Protein AF-A0AAD5QC50-F1 (afdb_monomer)

Solvent-accessible surface area (backbone atoms only — not comparable to full-atom values): 8010 Å² total; per-residue (Å²): 91,77,41,70,67,40,72,42,80,42,80,46,53,76,44,78,47,52,40,36,25,34,58,19,41,29,43,38,40,32,24,46,33,38,33,36,40,36,24,33,57,20,41,28,42,36,39,33,21,39,38,37,31,36,41,36,25,32,59,19,42,27,42,36,37,34,20,44,35,39,28,35,41,36,25,33,58,20,40,29,42,35,38,40,21,42,34,38,32,37,39,37,26,34,62,20,41,29,42,34,41,37,11,58,34,38,27,38,40,37,30,34,60,27,44,30,43,31,45,38,25,91,23,48,31,39,39,38,26,35,53,16,35,39,37,43,14,16,30,26,39,39,38,35,33,60,38,43,38,41,55,54,77,50,87,38,69,29,41,48,37,51,43,66,55,70,75,51,79,64,87,72,84,70,60,65,78,49,80,62,86,82,132

Mean predicted aligned error: 10.01 Å

Organism: Parelaphostrongylus tenuis (NCBI:txid148309)

Foldseek 3Di:
DEEECDEADEEADAEEEEYEYECYEYEYEHEAYEYEYEYECEEYEYEHYHEEYEYEYECEEYEYEYYAYEYEAEYEQEEYEYEYEEEEYEAEYENYEYEYEAYVEEYEYEYEQEEYEYEHDVYEYEYEYENYEYEYEAAYEYEYEADEYEDDDYDHEYEYEYHYDDYDYDDDDDYDYDYDDDD

Sequence (183 aa):
MTAIGAPMDAPGGGGRSTMTAIGAPMDAAGGVGRSTMTAIGAPMDAAGGGGRSTMTAIGAPMDAAGGVGRSTMTAIGAPMDAAGGGGRSTMTAIGAPMDAAGDVGRSTMTAVGIPMDAAGGTGRSTMTAIGAPAGGGGRSTMTAVGTPMDAGGGVGRSTMTAVGTPMDAGVVYCGKFFKRDHN

Secondary structure (DSSP, 8-state):
-EEESS-EEE---SEEEEEEEESS-EEEE--SEEEEEEEESS-EEEE--SEEEEEEEESS-EEEE--SEEEEEEEESS-EEEE--EEEEEEEEESS-EEEEPPEEEEEEEEESS-EEEE--SSEEEEEEESS-EEE-SEEEEEEESS--B----SS--EEEEESSPPB--S--S-EEEE----

Radius of gyration: 17.02 Å; Cα contacts (8 Å, |Δi|>4): 644; chains: 1; bounding box: 42×28×49 Å

pLDDT: mean 73.09, std 15.09, range [34.16, 91.12]

Structure (mmCIF, N/CA/C/O backbone):
data_AF-A0AAD5QC50-F1
#
_entry.id   AF-A0AAD5QC50-F1
#
loop_
_atom_site.group_PDB
_atom_site.id
_atom_site.type_symbol
_atom_site.label_atom_id
_atom_site.label_alt_id
_atom_site.label_comp_id
_atom_site.label_asym_id
_atom_site.label_entity_id
_atom_site.label_seq_id
_atom_site.pdbx_PDB_ins_code
_atom_site.Cartn_x
_atom_site.Cartn_y
_atom_site.Cartn_z
_atom_site.occupancy
_atom_site.B_iso_or_equiv
_atom_site.auth_seq_id
_atom_site.auth_comp_id
_atom_site.auth_asym_id
_atom_site.auth_atom_id
_atom_site.pdbx_PDB_model_num
ATOM 1 N N . MET A 1 1 ? -5.403 0.450 23.045 1.00 76.31 1 MET A N 1
ATOM 2 C CA . MET A 1 1 ? -6.583 -0.417 23.176 1.00 76.31 1 MET A CA 1
ATOM 3 C C . MET A 1 1 ? -6.276 -1.733 22.493 1.00 76.31 1 MET A C 1
ATOM 5 O O . MET A 1 1 ? -5.696 -1.708 21.417 1.00 76.31 1 MET A O 1
ATOM 9 N N . THR A 1 2 ? -6.628 -2.852 23.115 1.00 83.75 2 THR A N 1
ATOM 10 C CA . THR A 1 2 ? -6.461 -4.180 22.518 1.00 83.75 2 THR A CA 1
ATOM 11 C C . THR A 1 2 ? -7.791 -4.916 22.607 1.00 83.75 2 THR A C 1
ATOM 13 O O . THR A 1 2 ? -8.378 -4.932 23.685 1.00 83.75 2 THR A O 1
ATOM 16 N N . ALA A 1 3 ? -8.259 -5.497 21.505 1.00 79.06 3 ALA A N 1
ATOM 17 C CA . ALA A 1 3 ? -9.430 -6.366 21.457 1.00 79.06 3 ALA A CA 1
ATOM 18 C C . ALA A 1 3 ? -9.023 -7.746 20.939 1.00 79.06 3 ALA A C 1
ATOM 20 O O . ALA A 1 3 ? -8.144 -7.877 20.086 1.00 79.06 3 ALA A O 1
ATOM 21 N N . ILE A 1 4 ? -9.657 -8.782 21.479 1.00 82.88 4 ILE A N 1
ATOM 22 C CA . ILE A 1 4 ? -9.425 -10.174 21.099 1.00 82.88 4 ILE A CA 1
ATOM 23 C C . ILE A 1 4 ? -10.795 -10.794 20.847 1.00 82.88 4 ILE A C 1
ATOM 25 O O . ILE A 1 4 ? -11.646 -10.763 21.732 1.00 82.88 4 ILE A O 1
ATOM 29 N N . GLY A 1 5 ? -11.016 -11.323 19.645 1.00 72.94 5 GLY A N 1
ATOM 30 C CA . GLY A 1 5 ? -12.250 -12.016 19.264 1.00 72.94 5 GLY A CA 1
ATOM 31 C C . GLY A 1 5 ? -13.498 -11.135 19.132 1.00 72.94 5 GLY A C 1
ATOM 32 O O . GLY A 1 5 ? -14.575 -11.666 18.883 1.00 72.94 5 GLY A O 1
ATOM 33 N N . ALA A 1 6 ? -13.374 -9.813 19.274 1.00 75.62 6 ALA A N 1
ATOM 34 C CA . ALA A 1 6 ? -14.458 -8.857 19.067 1.00 75.62 6 ALA A CA 1
ATOM 35 C C . ALA A 1 6 ? -14.046 -7.809 18.025 1.00 75.62 6 ALA A C 1
ATOM 37 O O . ALA A 1 6 ? -12.883 -7.385 18.052 1.00 75.62 6 ALA A O 1
ATOM 38 N N . PRO A 1 7 ? -14.964 -7.396 17.128 1.00 76.12 7 PRO A N 1
ATOM 39 C CA . PRO A 1 7 ? -14.678 -6.333 16.179 1.00 76.12 7 PRO A CA 1
ATOM 40 C C . PRO A 1 7 ? -14.283 -5.061 16.930 1.00 76.12 7 PRO A C 1
ATOM 42 O O . PRO A 1 7 ? -14.853 -4.742 17.978 1.00 76.12 7 PRO A O 1
ATOM 45 N N . MET A 1 8 ? -13.269 -4.369 16.418 1.00 81.38 8 MET A N 1
ATOM 46 C CA . MET A 1 8 ? -12.796 -3.109 16.982 1.00 81.38 8 MET A CA 1
ATOM 47 C C . MET A 1 8 ? -13.166 -1.976 16.036 1.00 81.38 8 MET A C 1
ATOM 49 O O . MET A 1 8 ? -12.657 -1.951 14.924 1.00 81.38 8 MET A O 1
ATOM 53 N N . ASP A 1 9 ? -13.976 -1.046 16.535 1.00 83.31 9 ASP A N 1
ATOM 54 C CA . ASP A 1 9 ? -14.257 0.244 15.909 1.00 83.31 9 ASP A CA 1
ATOM 55 C C . ASP A 1 9 ? -13.590 1.345 16.721 1.00 83.31 9 ASP A C 1
ATOM 57 O O . ASP A 1 9 ? -13.855 1.496 17.921 1.00 83.31 9 ASP A O 1
ATOM 61 N N . ALA A 1 10 ? -12.712 2.116 16.087 1.00 75.06 10 ALA A N 1
ATOM 62 C CA . ALA A 1 10 ? -12.005 3.172 16.789 1.00 75.06 10 ALA A CA 1
ATOM 63 C C . ALA A 1 10 ? -11.848 4.454 15.962 1.00 75.06 10 ALA A C 1
ATOM 65 O O . ALA A 1 10 ? -10.945 4.557 15.122 1.00 75.06 10 ALA A O 1
ATOM 66 N N . PRO A 1 11 ? -12.679 5.475 16.239 1.00 74.50 11 PRO A N 1
ATOM 67 C CA . PRO A 1 11 ? -12.571 6.756 15.567 1.00 74.50 11 PRO A CA 1
ATOM 68 C C . PRO A 1 11 ? -11.307 7.512 15.996 1.00 74.50 11 PRO A C 1
ATOM 70 O O . PRO A 1 11 ? -10.824 7.412 17.129 1.00 74.50 11 PRO A O 1
ATOM 73 N N . GLY A 1 12 ? -10.786 8.316 15.071 1.00 65.00 12 GLY A N 1
ATOM 74 C CA . GLY A 1 12 ? -9.569 9.090 15.273 1.00 65.00 12 GLY A CA 1
ATOM 75 C C . GLY A 1 12 ? -9.691 10.125 16.388 1.00 65.00 12 GLY A C 1
ATOM 76 O O . GLY A 1 12 ? -10.589 10.961 16.386 1.00 65.00 12 GLY A O 1
ATOM 77 N N . GLY A 1 13 ? -8.730 10.112 17.315 1.00 66.00 13 GLY A N 1
ATOM 78 C CA . GLY A 1 13 ? -8.553 11.127 18.358 1.00 66.00 13 GLY A CA 1
ATOM 79 C C . GLY A 1 13 ? -7.250 11.915 18.193 1.00 66.00 13 GLY A C 1
ATOM 80 O O . GLY A 1 13 ? -6.326 11.481 17.504 1.00 66.00 13 GLY A O 1
ATOM 81 N N . GLY A 1 14 ? -7.158 13.084 18.829 1.00 70.81 14 GLY A N 1
ATOM 82 C CA . GLY A 1 14 ? -5.913 13.853 18.884 1.00 70.81 14 GLY A CA 1
ATOM 83 C C . GLY A 1 14 ? -4.848 13.174 19.758 1.00 70.81 14 GLY A C 1
ATOM 84 O O . GLY A 1 14 ? -5.162 12.599 20.797 1.00 70.81 14 GLY A O 1
ATOM 85 N N . GLY A 1 15 ? -3.575 13.268 19.374 1.00 76.69 15 GLY A N 1
ATOM 86 C CA . GLY A 1 15 ? -2.449 12.779 20.172 1.00 76.69 15 GLY A CA 1
ATOM 87 C C . GLY A 1 15 ? -1.927 11.411 19.735 1.00 76.69 15 GLY A C 1
ATOM 88 O O . GLY A 1 15 ? -1.733 11.164 18.547 1.00 76.69 15 GLY A O 1
ATOM 89 N N . ARG A 1 16 ? -1.574 10.544 20.693 1.00 81.56 16 ARG A N 1
ATOM 90 C CA . ARG A 1 16 ? -0.987 9.228 20.404 1.00 81.56 16 ARG A CA 1
ATOM 91 C C . ARG A 1 16 ? -1.993 8.109 20.661 1.00 81.56 16 ARG A C 1
ATOM 93 O O . ARG A 1 16 ? -2.336 7.864 21.812 1.00 81.56 16 ARG A O 1
ATOM 100 N N . SER A 1 17 ? -2.312 7.347 19.620 1.00 82.12 17 SER A N 1
ATOM 101 C CA . SER A 1 17 ? -3.207 6.189 19.684 1.00 82.12 17 SER A CA 1
ATOM 102 C C . SER A 1 17 ? -2.470 4.900 19.326 1.00 82.12 17 SER A C 1
ATOM 104 O O . SER A 1 17 ? -1.592 4.871 18.462 1.00 82.12 17 SER A O 1
ATOM 106 N N . THR A 1 18 ? -2.783 3.810 20.023 1.00 85.31 18 THR A N 1
ATOM 107 C CA . THR A 1 18 ? -2.256 2.471 19.721 1.00 85.31 18 THR A CA 1
ATOM 108 C C . THR A 1 18 ? -3.375 1.456 19.880 1.00 85.31 18 THR A C 1
ATOM 110 O O . THR A 1 18 ? -4.013 1.419 20.934 1.00 85.31 18 THR A O 1
ATOM 113 N N . MET A 1 19 ? -3.629 0.682 18.830 1.00 85.69 19 MET A N 1
ATOM 114 C CA . MET A 1 19 ? -4.784 -0.196 18.684 1.00 85.69 19 MET A CA 1
ATOM 115 C C . MET A 1 19 ? -4.355 -1.551 18.147 1.00 85.69 19 MET A C 1
ATOM 117 O O . MET A 1 19 ? -3.535 -1.628 17.233 1.00 85.69 19 MET A O 1
ATOM 121 N N . THR A 1 20 ? -4.871 -2.617 18.748 1.00 87.44 20 THR A N 1
ATOM 122 C CA . THR A 1 20 ? -4.519 -3.987 18.379 1.00 87.44 20 THR A CA 1
ATOM 123 C C . THR A 1 20 ? -5.756 -4.878 18.406 1.00 87.44 20 THR A C 1
ATOM 125 O O . THR A 1 20 ? -6.379 -5.002 19.453 1.00 87.44 20 THR A O 1
ATOM 128 N N . ALA A 1 21 ? -6.106 -5.510 17.290 1.00 85.69 21 ALA A N 1
ATOM 129 C CA . ALA A 1 21 ? -7.179 -6.495 17.201 1.00 85.69 21 ALA A CA 1
ATOM 130 C C . ALA A 1 21 ? -6.595 -7.864 16.851 1.00 85.69 21 ALA A C 1
ATOM 132 O O . ALA A 1 21 ? -5.676 -7.975 16.038 1.00 85.69 21 ALA A O 1
ATOM 133 N N . ILE A 1 22 ? -7.116 -8.912 17.481 1.00 88.25 22 ILE A N 1
ATOM 134 C CA . ILE A 1 22 ? -6.692 -10.291 17.239 1.00 88.25 22 ILE A CA 1
ATOM 135 C C . ILE A 1 22 ? -7.933 -11.143 16.997 1.00 88.25 22 ILE A C 1
ATOM 137 O O . ILE A 1 22 ? -8.814 -11.205 17.852 1.00 88.25 22 ILE A O 1
ATOM 141 N N . GLY A 1 23 ? -7.991 -11.817 15.850 1.00 83.75 23 GLY A N 1
ATOM 142 C CA . GLY A 1 23 ? -9.039 -12.781 15.507 1.00 83.75 23 GLY A CA 1
ATOM 143 C C . GLY A 1 23 ? -10.415 -12.175 15.227 1.00 83.75 23 GLY A C 1
ATOM 144 O O . GLY A 1 23 ? -11.396 -12.910 15.199 1.00 83.75 23 GLY A O 1
ATOM 145 N N . ALA A 1 24 ? -10.507 -10.858 15.039 1.00 83.69 24 ALA A N 1
ATOM 146 C CA . ALA A 1 24 ? -11.731 -10.173 14.638 1.00 83.69 24 ALA A CA 1
ATOM 147 C C . ALA A 1 24 ? -11.414 -8.932 13.785 1.00 83.69 24 ALA A C 1
ATOM 149 O O . ALA A 1 24 ? -10.314 -8.385 13.929 1.00 83.69 24 ALA A O 1
ATOM 150 N N . PRO A 1 25 ? -12.342 -8.504 12.905 1.00 84.94 25 PRO A N 1
ATOM 151 C CA . PRO A 1 25 ? -12.129 -7.356 12.033 1.00 84.94 25 PRO A CA 1
ATOM 152 C C . PRO A 1 25 ? -11.786 -6.085 12.817 1.00 84.94 25 PRO A C 1
ATOM 154 O O . PRO A 1 25 ? -12.331 -5.850 13.900 1.00 84.94 25 PRO A O 1
ATOM 157 N N . MET A 1 26 ? -10.892 -5.269 12.267 1.00 86.31 26 MET A N 1
ATOM 158 C CA . MET A 1 26 ? -10.597 -3.929 12.773 1.00 86.31 26 MET A CA 1
ATOM 159 C C . MET A 1 26 ? -11.037 -2.902 11.739 1.00 86.31 26 MET A C 1
ATOM 161 O O . MET A 1 26 ? -10.574 -2.982 10.608 1.00 86.31 26 MET A O 1
ATOM 165 N N . ASP A 1 27 ? -11.847 -1.937 12.164 1.00 88.50 27 ASP A N 1
ATOM 166 C CA . ASP A 1 27 ? -12.068 -0.672 11.468 1.00 88.50 27 ASP A CA 1
ATOM 167 C C . ASP A 1 27 ? -11.516 0.452 12.357 1.00 88.50 27 ASP A C 1
ATOM 169 O O . ASP A 1 27 ? -11.871 0.612 13.535 1.00 88.50 27 ASP A O 1
ATOM 173 N N . ALA A 1 28 ? -10.528 1.176 11.840 1.00 83.94 28 ALA A N 1
ATOM 174 C CA . ALA A 1 28 ? -9.853 2.195 12.617 1.00 83.94 28 ALA A CA 1
ATOM 175 C C . ALA A 1 28 ? -9.454 3.416 11.788 1.00 83.94 28 ALA A C 1
ATOM 177 O O . ALA A 1 28 ? -8.706 3.344 10.815 1.00 83.94 28 ALA A O 1
ATOM 178 N N . ALA A 1 29 ? -9.856 4.589 12.273 1.00 83.06 29 ALA A N 1
ATOM 179 C CA . ALA A 1 29 ? -9.457 5.866 11.705 1.00 83.06 29 ALA A CA 1
ATOM 180 C C . ALA A 1 29 ? -8.410 6.547 12.594 1.00 83.06 29 ALA A C 1
ATOM 182 O O . ALA A 1 29 ? -8.548 6.678 13.810 1.00 83.06 29 ALA A O 1
ATOM 183 N N . GLY A 1 30 ? -7.334 7.032 11.988 1.00 73.25 30 GLY A N 1
ATOM 184 C CA . GLY A 1 30 ? -6.334 7.857 12.640 1.00 73.25 30 GLY A CA 1
ATOM 185 C C . GLY A 1 30 ? -6.855 9.278 12.843 1.00 73.25 30 GLY A C 1
ATOM 186 O O . GLY A 1 30 ? -7.454 9.869 11.951 1.00 73.25 30 GLY A O 1
ATOM 187 N N . GLY A 1 31 ? -6.587 9.857 14.013 1.00 77.62 31 GLY A N 1
ATOM 188 C CA . GLY A 1 31 ? -6.796 11.286 14.250 1.00 77.62 31 GLY A CA 1
ATOM 189 C C . GLY A 1 31 ? -5.528 12.104 13.997 1.00 77.62 31 GLY A C 1
ATOM 190 O O . GLY A 1 31 ? -4.591 11.651 13.337 1.00 77.62 31 GLY A O 1
ATOM 191 N N . VAL A 1 32 ? -5.487 13.324 14.535 1.00 79.19 32 VAL A N 1
ATOM 192 C CA . VAL A 1 32 ? -4.315 14.203 14.418 1.00 79.19 32 VAL A CA 1
ATOM 193 C C . VAL A 1 32 ? -3.247 13.788 15.434 1.00 79.19 32 VAL A C 1
ATOM 195 O O . VAL A 1 32 ? -3.447 13.933 16.636 1.00 79.19 32 VAL A O 1
ATOM 198 N N . GLY A 1 33 ? -2.091 13.310 14.978 1.00 82.94 33 GLY A N 1
ATOM 199 C CA . GLY A 1 33 ? -0.964 12.945 15.832 1.00 82.94 33 GLY A CA 1
ATOM 200 C C . GLY A 1 33 ? -0.281 11.651 15.400 1.00 82.94 33 GLY A C 1
ATOM 201 O O . GLY A 1 33 ? 0.113 11.515 14.245 1.00 82.94 33 GLY A O 1
ATOM 202 N N . ARG A 1 34 ? -0.044 10.727 16.339 1.00 85.50 34 ARG A N 1
ATOM 203 C CA . ARG A 1 34 ? 0.640 9.453 16.075 1.00 85.50 34 ARG A CA 1
ATOM 204 C C . ARG A 1 34 ? -0.274 8.260 16.324 1.00 85.50 34 ARG A C 1
ATOM 206 O O . ARG A 1 34 ? -0.526 7.928 17.477 1.00 85.50 34 ARG A O 1
ATOM 213 N N . SER A 1 35 ? -0.635 7.545 15.269 1.00 86.69 35 SER A N 1
ATOM 214 C CA . SER A 1 35 ? -1.504 6.368 15.337 1.00 86.69 35 SER A CA 1
ATOM 215 C C . SER A 1 35 ? -0.736 5.092 15.015 1.00 86.69 35 SER A C 1
ATOM 217 O O . SER A 1 35 ? 0.128 5.065 14.136 1.00 86.69 35 SER A O 1
ATOM 219 N N . THR A 1 36 ? -1.021 4.023 15.747 1.00 88.12 36 THR A N 1
ATOM 220 C CA . THR A 1 36 ? -0.501 2.679 15.477 1.00 88.12 36 THR A CA 1
ATOM 221 C C . THR A 1 36 ? -1.654 1.689 15.551 1.00 88.12 36 THR A C 1
ATOM 223 O O . THR A 1 36 ? -2.330 1.641 16.572 1.00 88.12 36 THR A O 1
ATOM 226 N N . MET A 1 37 ? -1.889 0.942 14.481 1.00 88.44 37 MET A N 1
ATOM 227 C CA . MET A 1 37 ? -3.005 0.015 14.312 1.00 88.44 37 MET A CA 1
ATOM 228 C C . MET A 1 37 ? -2.448 -1.335 13.878 1.00 88.44 37 MET A C 1
ATOM 230 O O . MET A 1 37 ? -1.639 -1.406 12.952 1.00 88.44 37 MET A O 1
ATOM 234 N N . THR A 1 38 ? -2.833 -2.398 14.574 1.00 89.56 38 THR A N 1
ATOM 235 C CA . THR A 1 38 ? -2.356 -3.755 14.302 1.00 89.56 38 THR A CA 1
ATOM 236 C C . THR A 1 38 ? -3.521 -4.734 14.316 1.00 89.56 38 THR A C 1
ATOM 238 O O . THR A 1 38 ? -4.230 -4.804 15.311 1.00 89.56 38 THR A O 1
ATOM 241 N N . ALA A 1 39 ? -3.694 -5.521 13.261 1.00 87.75 39 ALA A N 1
ATOM 242 C CA . ALA A 1 39 ? -4.677 -6.595 13.190 1.00 87.75 39 ALA A CA 1
ATOM 243 C C . ALA A 1 39 ? -3.970 -7.916 12.905 1.00 87.75 39 ALA A C 1
ATOM 245 O O . ALA A 1 39 ? -3.019 -7.978 12.122 1.00 87.75 39 ALA A O 1
ATOM 246 N N . ILE A 1 40 ? -4.422 -8.975 13.565 1.00 89.69 40 ILE A N 1
ATOM 247 C CA . ILE A 1 40 ? -3.848 -10.312 13.434 1.00 89.69 40 ILE A CA 1
ATOM 248 C C . ILE A 1 40 ? -4.981 -11.306 13.207 1.00 89.69 40 ILE A C 1
ATOM 250 O O . ILE A 1 40 ? -5.882 -11.415 14.036 1.00 89.69 40 ILE A O 1
ATOM 254 N N . GLY A 1 41 ? -4.914 -12.060 12.112 1.00 84.81 41 GLY A N 1
ATOM 255 C CA . GLY A 1 41 ? -5.823 -13.166 11.810 1.00 84.81 41 GLY A CA 1
ATOM 256 C C . GLY A 1 41 ? -7.239 -12.754 11.404 1.00 84.81 41 GLY A C 1
ATOM 257 O O . GLY A 1 41 ? -8.123 -13.603 11.388 1.00 84.81 41 GLY A O 1
ATOM 258 N N . ALA A 1 42 ? -7.470 -11.476 11.102 1.00 86.75 42 ALA A N 1
ATOM 259 C CA . ALA A 1 42 ? -8.739 -10.970 10.591 1.00 86.75 42 ALA A CA 1
ATOM 260 C C . ALA A 1 42 ? -8.534 -9.681 9.772 1.00 86.75 42 ALA A C 1
ATOM 262 O O . ALA A 1 42 ? -7.503 -9.025 9.954 1.00 86.75 42 ALA A O 1
ATOM 263 N N . PRO A 1 43 ? -9.478 -9.338 8.872 1.00 86.50 43 PRO A N 1
ATOM 264 C CA . PRO A 1 43 ? -9.347 -8.179 7.998 1.00 86.50 43 PRO A CA 1
ATOM 265 C C . PRO A 1 43 ? -9.135 -6.870 8.766 1.00 86.50 43 PRO A C 1
ATOM 267 O O . PRO A 1 43 ? -9.721 -6.670 9.834 1.00 86.50 43 PRO A O 1
ATOM 270 N N . MET A 1 44 ? -8.313 -5.986 8.207 1.00 88.88 44 MET A N 1
ATOM 271 C CA . MET A 1 44 ? -8.140 -4.612 8.677 1.00 88.88 44 MET A CA 1
ATOM 272 C C . MET A 1 44 ? -8.640 -3.652 7.607 1.00 88.88 44 MET A C 1
ATOM 274 O O . MET A 1 44 ? -8.159 -3.731 6.482 1.00 88.88 44 MET A O 1
ATOM 278 N N . ASP A 1 45 ? -9.515 -2.734 7.995 1.00 90.88 45 ASP A N 1
ATOM 279 C CA . ASP A 1 45 ? -9.759 -1.472 7.305 1.00 90.88 45 ASP A CA 1
ATOM 280 C C . ASP A 1 45 ? -9.176 -0.353 8.179 1.00 90.88 45 ASP A C 1
ATOM 282 O O . ASP A 1 45 ? -9.484 -0.245 9.373 1.00 90.88 45 ASP A O 1
ATOM 286 N N . ALA A 1 46 ? -8.223 0.407 7.643 1.00 86.88 46 ALA A N 1
ATOM 287 C CA . ALA A 1 46 ? -7.569 1.451 8.410 1.00 86.88 46 ALA A CA 1
ATOM 288 C C . ALA A 1 46 ? -7.281 2.715 7.598 1.00 86.88 46 ALA A C 1
ATOM 290 O O . ALA A 1 46 ? -6.520 2.721 6.633 1.00 86.88 46 ALA A O 1
ATOM 291 N N . ALA A 1 47 ? -7.788 3.846 8.082 1.00 86.50 47 ALA A N 1
ATOM 292 C CA . ALA A 1 47 ? -7.511 5.155 7.510 1.00 86.50 47 ALA A CA 1
ATOM 293 C C . ALA A 1 47 ? -6.512 5.932 8.374 1.00 86.50 47 ALA A C 1
ATOM 295 O O . ALA A 1 47 ? -6.634 6.037 9.591 1.00 86.50 47 ALA A O 1
ATOM 296 N N . GLY A 1 48 ? -5.503 6.536 7.761 1.00 79.88 48 GLY A N 1
ATOM 297 C CA . GLY A 1 48 ? -4.565 7.431 8.417 1.00 79.88 48 GLY A CA 1
ATOM 298 C C . GLY A 1 48 ? -5.166 8.819 8.639 1.00 79.88 48 GLY A C 1
ATOM 299 O O . GLY A 1 48 ? -5.835 9.372 7.774 1.00 79.88 48 GLY A O 1
ATOM 300 N N . GLY A 1 49 ? -4.852 9.427 9.783 1.00 80.69 49 GLY A N 1
ATOM 301 C CA . GLY A 1 49 ? -5.170 10.829 10.060 1.00 80.69 49 GLY A CA 1
ATOM 302 C C . GLY A 1 49 ? -4.027 11.786 9.721 1.00 80.69 49 GLY A C 1
ATOM 303 O O . GLY A 1 49 ? -3.051 11.427 9.059 1.00 80.69 49 GLY A O 1
ATOM 304 N N . GLY A 1 50 ? -4.119 13.018 10.222 1.00 80.38 50 GLY A N 1
ATOM 305 C CA . GLY A 1 50 ? -3.027 13.988 10.133 1.00 80.38 50 GLY A CA 1
ATOM 306 C C . GLY A 1 50 ? -1.845 13.601 11.030 1.00 80.38 50 GLY A C 1
ATOM 307 O O . GLY A 1 50 ? -2.028 13.371 12.218 1.00 80.38 50 GLY A O 1
ATOM 308 N N . GLY A 1 51 ? -0.617 13.570 10.518 1.00 85.69 51 GLY A N 1
ATOM 309 C CA . GLY A 1 51 ? 0.588 13.283 11.302 1.00 85.69 51 GLY A CA 1
ATOM 310 C C . GLY A 1 51 ? 1.263 11.974 10.906 1.00 85.69 51 GLY A C 1
ATOM 311 O O . GLY A 1 51 ? 1.672 11.820 9.760 1.00 85.69 51 GLY A O 1
ATOM 312 N N . ARG A 1 52 ? 1.493 11.062 11.859 1.00 87.56 52 ARG A N 1
ATOM 313 C CA . ARG A 1 52 ? 2.191 9.793 11.614 1.00 87.56 52 ARG A CA 1
ATOM 314 C C . ARG A 1 52 ? 1.305 8.586 11.904 1.00 87.56 52 ARG A C 1
ATOM 316 O O . ARG A 1 52 ? 1.013 8.316 13.064 1.00 87.56 52 ARG A O 1
ATOM 323 N N . SER A 1 53 ? 1.041 7.777 10.888 1.00 88.38 53 SER A N 1
ATOM 324 C CA . SER A 1 53 ? 0.251 6.549 11.006 1.00 88.38 53 SER A CA 1
ATOM 325 C C . SER A 1 53 ? 1.105 5.314 10.738 1.00 88.38 53 SER A C 1
ATOM 327 O O . SER A 1 53 ? 2.016 5.326 9.909 1.00 88.38 53 SER A O 1
ATOM 329 N N . THR A 1 54 ? 0.858 4.242 11.478 1.00 89.88 54 THR A N 1
ATOM 330 C CA . THR A 1 54 ? 1.466 2.928 11.254 1.00 89.88 54 THR A CA 1
ATOM 331 C C . THR A 1 54 ? 0.369 1.882 11.335 1.00 89.88 54 THR A C 1
ATOM 333 O O . THR A 1 54 ? -0.302 1.799 12.356 1.00 89.88 54 THR A O 1
ATOM 336 N N . MET A 1 55 ? 0.165 1.138 10.259 1.00 90.75 55 MET A N 1
ATOM 337 C CA . MET A 1 55 ? -0.903 0.163 10.082 1.00 90.75 55 MET A CA 1
ATOM 338 C C . MET A 1 55 ? -0.256 -1.172 9.731 1.00 90.75 55 MET A C 1
ATOM 340 O O . MET A 1 55 ? 0.670 -1.222 8.917 1.00 90.75 55 MET A O 1
ATOM 344 N N . THR A 1 56 ? -0.663 -2.244 10.399 1.00 91.06 56 THR A N 1
ATOM 345 C CA . THR A 1 56 ? -0.043 -3.559 10.231 1.00 91.06 56 THR A CA 1
ATOM 346 C C . THR A 1 56 ? -1.082 -4.664 10.300 1.00 91.06 56 THR A C 1
ATOM 348 O O . THR A 1 56 ? -1.715 -4.832 11.337 1.00 91.06 56 THR A O 1
ATOM 351 N N . ALA A 1 57 ? -1.204 -5.451 9.240 1.00 88.62 57 ALA A N 1
ATOM 352 C CA . ALA A 1 57 ? -2.061 -6.626 9.185 1.00 88.62 57 ALA A CA 1
ATOM 353 C C . ALA A 1 57 ? -1.226 -7.901 9.018 1.00 88.62 57 ALA A C 1
ATOM 355 O O . ALA A 1 57 ? -0.242 -7.933 8.274 1.00 88.62 57 ALA A O 1
ATOM 356 N N . ILE A 1 58 ? -1.614 -8.965 9.718 1.00 90.00 58 ILE A N 1
ATOM 357 C CA . ILE A 1 58 ? -0.934 -10.262 9.661 1.00 90.00 58 ILE A CA 1
ATOM 358 C C . ILE A 1 58 ? -1.968 -11.363 9.447 1.00 90.00 58 ILE A C 1
ATOM 360 O O . ILE A 1 58 ? -2.881 -11.519 10.255 1.00 90.00 58 ILE A O 1
ATOM 364 N N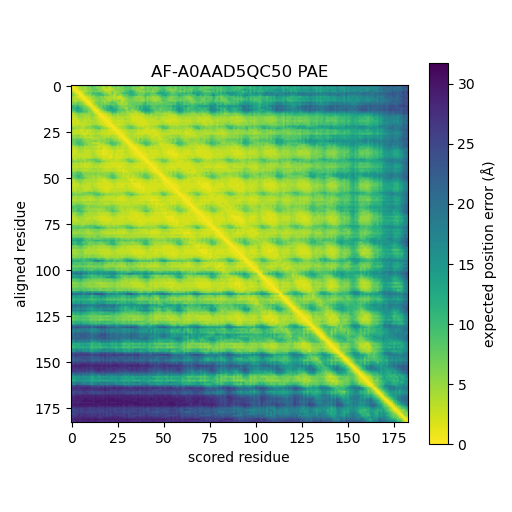 . GLY A 1 59 ? -1.791 -12.165 8.398 1.00 85.06 59 GLY A N 1
ATOM 365 C CA . GLY A 1 59 ? -2.583 -13.365 8.124 1.00 85.06 59 GLY A CA 1
ATOM 366 C C . GLY A 1 59 ? -4.007 -13.106 7.628 1.00 85.06 59 GLY A C 1
ATOM 367 O O . GLY A 1 59 ? -4.805 -14.038 7.605 1.00 85.06 59 GLY A O 1
ATOM 368 N N . ALA A 1 60 ? -4.340 -11.868 7.258 1.00 86.75 60 ALA A N 1
ATOM 369 C CA . ALA A 1 60 ? -5.635 -11.500 6.697 1.00 86.75 60 ALA A CA 1
ATOM 370 C C . ALA A 1 60 ? -5.540 -10.216 5.850 1.00 86.75 60 ALA A C 1
ATOM 372 O O . ALA A 1 60 ? -4.574 -9.464 6.022 1.00 86.75 60 ALA A O 1
ATOM 373 N N . PRO A 1 61 ? -6.502 -9.986 4.934 1.00 86.19 61 PRO A N 1
ATOM 374 C CA . PRO A 1 61 ? -6.475 -8.844 4.029 1.00 86.19 61 PRO A CA 1
ATOM 375 C C . PRO A 1 61 ? -6.398 -7.504 4.760 1.00 86.19 61 PRO A C 1
ATOM 377 O O . PRO A 1 61 ? -6.958 -7.343 5.847 1.00 86.19 61 PRO A O 1
ATOM 380 N N . MET A 1 62 ? -5.718 -6.551 4.136 1.00 88.81 62 MET A N 1
ATOM 381 C CA . MET A 1 62 ? -5.578 -5.186 4.624 1.00 88.81 62 MET A CA 1
ATOM 382 C C . MET A 1 62 ? -6.065 -4.217 3.562 1.00 88.81 62 MET A C 1
ATOM 384 O O . MET A 1 62 ? -5.508 -4.219 2.470 1.00 88.81 62 MET A O 1
ATOM 388 N N . ASP A 1 63 ? -7.040 -3.392 3.911 1.00 91.12 63 ASP A N 1
ATOM 389 C CA . ASP A 1 63 ? -7.359 -2.155 3.211 1.00 91.12 63 ASP A CA 1
ATOM 390 C C . ASP A 1 63 ? -6.825 -1.001 4.062 1.00 91.12 63 ASP A C 1
ATOM 392 O O . ASP A 1 63 ? -7.095 -0.917 5.267 1.00 91.12 63 ASP A O 1
ATOM 396 N N . ALA A 1 64 ? -5.954 -0.176 3.487 1.00 87.56 64 ALA A N 1
ATOM 397 C CA . ALA A 1 64 ? -5.370 0.928 4.219 1.00 87.56 64 ALA A CA 1
ATOM 398 C C . ALA A 1 64 ? -5.200 2.193 3.385 1.00 87.56 64 ALA A C 1
ATOM 400 O O . ALA A 1 64 ? -4.503 2.224 2.374 1.00 87.56 64 ALA A O 1
ATOM 401 N N . ALA A 1 65 ? -5.733 3.298 3.897 1.00 87.31 65 ALA A N 1
ATOM 402 C CA . ALA A 1 65 ? -5.581 4.614 3.299 1.00 87.31 65 ALA A CA 1
ATOM 403 C C . ALA A 1 65 ? -4.627 5.483 4.123 1.00 87.31 65 ALA A C 1
ATOM 405 O O . ALA A 1 65 ? -4.759 5.636 5.335 1.00 87.31 65 ALA A O 1
ATOM 406 N N . GLY A 1 66 ? -3.650 6.109 3.480 1.00 81.81 66 GLY A N 1
ATOM 407 C CA . GLY A 1 66 ? -2.769 7.088 4.097 1.00 81.81 66 GLY A CA 1
ATOM 408 C C . GLY A 1 66 ? -3.491 8.405 4.392 1.00 81.81 66 GLY A C 1
ATOM 409 O O . GLY A 1 66 ? -4.298 8.889 3.607 1.00 81.81 66 GLY A O 1
ATOM 410 N N . GLY A 1 67 ? -3.138 9.034 5.513 1.00 82.19 67 GLY A N 1
ATOM 411 C CA . GLY A 1 67 ? -3.577 10.393 5.839 1.00 82.19 67 GLY A CA 1
ATOM 412 C C . GLY A 1 67 ? -2.589 11.468 5.382 1.00 82.19 67 GLY A C 1
ATOM 413 O O . GLY A 1 67 ? -1.644 11.208 4.635 1.00 82.19 67 GLY A O 1
ATOM 414 N N . VAL A 1 68 ? -2.765 12.694 5.877 1.00 83.75 68 VAL A N 1
ATOM 415 C CA . VAL A 1 68 ? -1.818 13.793 5.628 1.00 83.75 68 VAL A CA 1
ATOM 416 C C . VAL A 1 68 ? -0.612 13.664 6.563 1.00 83.75 68 VAL A C 1
ATOM 418 O O . VAL A 1 68 ? -0.730 13.878 7.764 1.00 83.75 68 VAL A O 1
ATOM 421 N N . GLY A 1 69 ? 0.573 13.365 6.036 1.00 85.69 69 GLY A N 1
ATOM 422 C CA . GLY A 1 69 ? 1.829 13.323 6.779 1.00 85.69 69 GLY A CA 1
ATOM 423 C C . GLY A 1 69 ? 2.693 12.121 6.412 1.00 85.69 69 GLY A C 1
ATOM 424 O O . GLY A 1 69 ? 3.167 12.019 5.282 1.00 85.69 69 GLY A O 1
ATOM 425 N N . ARG A 1 70 ? 2.988 11.253 7.388 1.00 87.69 70 ARG A N 1
ATOM 426 C CA . ARG A 1 70 ? 3.797 10.044 7.201 1.00 87.69 70 ARG A CA 1
ATOM 427 C C . ARG A 1 70 ? 3.014 8.780 7.531 1.00 87.69 70 ARG A C 1
ATOM 429 O O . ARG A 1 70 ? 2.745 8.528 8.703 1.00 87.69 70 ARG A O 1
ATOM 436 N N . SER A 1 71 ? 2.785 7.934 6.537 1.00 88.69 71 SER A N 1
ATOM 437 C CA . SER A 1 71 ? 2.073 6.666 6.704 1.00 88.69 71 SER A CA 1
ATOM 438 C C . SER A 1 71 ? 3.011 5.480 6.498 1.00 88.69 71 SER A C 1
ATOM 440 O O . SER A 1 71 ? 3.924 5.507 5.672 1.00 88.69 71 SER A O 1
ATOM 442 N N . THR A 1 72 ? 2.825 4.430 7.285 1.00 90.12 72 THR A N 1
ATOM 443 C CA . THR A 1 72 ? 3.515 3.150 7.111 1.00 90.12 72 THR A CA 1
ATOM 444 C C . THR A 1 72 ? 2.470 2.050 7.150 1.00 90.12 72 THR A C 1
ATOM 446 O O . THR A 1 72 ? 1.741 1.961 8.129 1.00 90.12 72 THR A O 1
ATOM 449 N N . MET A 1 73 ? 2.385 1.256 6.092 1.00 90.50 73 MET A N 1
ATOM 450 C CA . MET A 1 73 ? 1.409 0.190 5.896 1.00 90.50 73 MET A CA 1
ATOM 451 C C . MET A 1 73 ? 2.163 -1.111 5.662 1.00 90.50 73 MET A C 1
ATOM 453 O O . MET A 1 73 ? 3.103 -1.154 4.864 1.00 90.50 73 MET A O 1
ATOM 457 N N . THR A 1 74 ? 1.810 -2.161 6.394 1.00 90.62 74 THR A N 1
ATOM 458 C CA . THR A 1 74 ? 2.497 -3.453 6.302 1.00 90.62 74 THR A CA 1
ATOM 459 C C . THR A 1 74 ? 1.503 -4.604 6.357 1.00 90.62 74 THR A C 1
ATOM 461 O O . THR A 1 74 ? 0.812 -4.747 7.356 1.00 90.62 74 THR A O 1
ATOM 464 N N . ALA A 1 75 ? 1.474 -5.446 5.326 1.00 87.81 75 ALA A N 1
ATOM 465 C CA . ALA A 1 75 ? 0.706 -6.687 5.304 1.00 87.81 75 ALA A CA 1
ATOM 466 C C . ALA A 1 75 ? 1.639 -7.886 5.188 1.00 87.81 75 ALA A C 1
ATOM 468 O O . ALA A 1 75 ? 2.637 -7.867 4.460 1.00 87.81 75 ALA A O 1
ATOM 469 N N . ILE A 1 76 ? 1.302 -8.947 5.911 1.00 88.62 76 ILE A N 1
ATOM 470 C CA . ILE A 1 76 ? 2.063 -10.191 5.918 1.00 88.62 76 ILE A CA 1
ATOM 471 C C . ILE A 1 76 ? 1.099 -11.354 5.713 1.00 88.62 76 ILE A C 1
ATOM 473 O O . ILE A 1 76 ? 0.176 -11.539 6.502 1.00 88.62 76 ILE A O 1
ATOM 477 N N . GLY A 1 77 ? 1.344 -12.169 4.689 1.00 82.94 77 GLY A N 1
ATOM 478 C CA . GLY A 1 77 ? 0.637 -13.425 4.437 1.00 82.94 77 GLY A CA 1
ATOM 479 C C . GLY A 1 77 ? -0.782 -13.280 3.885 1.00 82.94 77 GLY A C 1
ATOM 480 O O . GLY A 1 77 ? -1.503 -14.272 3.847 1.00 82.94 77 GLY A O 1
ATOM 481 N N . ALA A 1 78 ? -1.197 -12.078 3.480 1.00 84.12 78 ALA A N 1
ATOM 482 C CA . ALA A 1 78 ? -2.500 -11.825 2.874 1.00 84.12 78 ALA A CA 1
ATOM 483 C C . ALA A 1 78 ? -2.502 -10.533 2.032 1.00 84.12 78 ALA A C 1
ATOM 485 O O . ALA A 1 78 ? -1.599 -9.708 2.209 1.00 84.12 78 ALA A O 1
ATOM 486 N N . PRO A 1 79 ? -3.464 -10.383 1.098 1.00 84.00 79 PRO A N 1
ATOM 487 C CA . PRO A 1 79 ? -3.508 -9.256 0.173 1.00 84.00 79 PRO A CA 1
ATOM 488 C C . PRO A 1 79 ? -3.516 -7.900 0.879 1.00 84.00 79 PRO A C 1
ATOM 490 O O . PRO A 1 79 ? -4.125 -7.753 1.940 1.00 84.00 79 PRO A O 1
ATOM 493 N N . MET A 1 80 ? -2.866 -6.919 0.261 1.00 86.19 80 MET A N 1
ATOM 494 C CA . MET A 1 80 ? -2.904 -5.519 0.673 1.00 86.19 80 MET A CA 1
ATOM 495 C C . MET A 1 80 ? -3.479 -4.678 -0.454 1.00 86.19 80 MET A C 1
ATOM 497 O O . MET A 1 80 ? -2.931 -4.709 -1.551 1.00 86.19 80 MET A O 1
ATOM 501 N N . ASP A 1 81 ? -4.511 -3.905 -0.146 1.00 88.88 81 ASP A N 1
ATOM 502 C CA . ASP A 1 81 ? -4.896 -2.711 -0.887 1.00 88.88 81 ASP A CA 1
ATOM 503 C C . ASP A 1 81 ? -4.440 -1.501 -0.066 1.00 88.88 81 ASP A C 1
ATOM 505 O O . ASP A 1 81 ? -4.744 -1.388 1.126 1.00 88.88 81 ASP A O 1
ATOM 509 N N . ALA A 1 82 ? -3.590 -0.661 -0.647 1.00 84.31 82 ALA A N 1
ATOM 510 C CA . ALA A 1 82 ? -3.009 0.466 0.058 1.00 84.31 82 ALA A CA 1
ATOM 511 C C . ALA A 1 82 ? -3.023 1.744 -0.781 1.00 84.31 82 ALA A C 1
ATOM 513 O O . ALA A 1 82 ? -2.295 1.895 -1.761 1.00 84.31 82 ALA A O 1
ATOM 514 N N . ALA A 1 83 ? -3.777 2.738 -0.327 1.00 83.75 83 ALA A N 1
ATOM 515 C CA . ALA A 1 83 ? -3.787 4.060 -0.926 1.00 83.75 83 ALA A CA 1
ATOM 516 C C . ALA A 1 83 ? -2.848 5.007 -0.178 1.00 83.75 83 ALA A C 1
ATOM 518 O O . ALA A 1 83 ? -2.898 5.165 1.041 1.00 83.75 83 ALA A O 1
ATOM 519 N N . GLY A 1 84 ? -1.992 5.698 -0.918 1.00 73.31 84 GLY A N 1
ATOM 520 C CA . GLY A 1 84 ? -1.218 6.810 -0.406 1.00 73.31 84 GLY A CA 1
ATOM 521 C C . GLY A 1 84 ? -2.087 8.012 -0.007 1.00 73.31 84 GLY A C 1
ATOM 522 O O . GLY A 1 84 ? -3.073 8.333 -0.663 1.00 73.31 84 GLY A O 1
ATOM 523 N N . GLY A 1 85 ? -1.686 8.714 1.052 1.00 75.25 85 GLY A N 1
ATOM 524 C CA . GLY A 1 85 ? -2.238 10.008 1.443 1.00 75.25 85 GLY A CA 1
ATOM 525 C C . GLY A 1 85 ? -1.427 11.200 0.922 1.00 75.25 85 GLY A C 1
ATOM 526 O O . GLY A 1 85 ? -0.673 11.133 -0.049 1.00 75.25 85 GLY A O 1
ATOM 527 N N . GLY A 1 86 ? -1.560 12.347 1.587 1.00 76.88 86 GLY A N 1
ATOM 528 C CA . GLY A 1 86 ? -0.712 13.509 1.314 1.00 76.88 86 GLY A CA 1
ATOM 529 C C . GLY A 1 86 ? 0.603 13.410 2.084 1.00 76.88 86 GLY A C 1
ATOM 530 O O . GLY A 1 86 ? 0.579 13.420 3.308 1.00 76.88 86 GLY A O 1
ATOM 531 N N . GLY A 1 87 ? 1.761 13.371 1.419 1.00 82.69 87 GLY A N 1
ATOM 532 C CA . GLY A 1 87 ? 3.068 13.375 2.091 1.00 82.69 87 GLY A CA 1
ATOM 533 C C . GLY A 1 87 ? 3.942 12.160 1.784 1.00 82.69 87 GLY A C 1
ATOM 534 O O . GLY A 1 87 ? 4.347 11.966 0.642 1.00 82.69 87 GLY A O 1
ATOM 535 N N . ARG A 1 88 ? 4.368 11.413 2.809 1.00 85.06 88 ARG A N 1
ATOM 536 C CA . ARG A 1 88 ? 5.284 10.269 2.670 1.00 85.06 88 ARG A CA 1
ATOM 537 C C . ARG A 1 88 ? 4.631 8.967 3.110 1.00 85.06 88 ARG A C 1
ATOM 539 O O . ARG A 1 88 ? 4.466 8.781 4.314 1.00 85.06 88 ARG A O 1
ATOM 546 N N . SER A 1 89 ? 4.419 8.031 2.192 1.00 86.12 89 SER A N 1
ATOM 547 C CA . SER A 1 89 ? 3.956 6.688 2.552 1.00 86.12 89 SER A CA 1
ATOM 548 C C . SER A 1 89 ? 4.996 5.608 2.286 1.00 86.12 89 SER A C 1
ATOM 550 O O . SER A 1 89 ? 5.821 5.677 1.372 1.00 86.12 89 SER A O 1
ATOM 552 N N . THR A 1 90 ? 4.982 4.596 3.141 1.00 88.12 90 THR A N 1
ATOM 553 C CA . THR A 1 90 ? 5.752 3.366 2.976 1.00 88.12 90 THR A CA 1
ATOM 554 C C . THR A 1 90 ? 4.787 2.198 3.045 1.00 88.12 90 THR A C 1
ATOM 556 O O . THR A 1 90 ? 4.103 2.050 4.050 1.00 88.12 90 THR A O 1
ATOM 559 N N . MET A 1 91 ? 4.725 1.405 1.984 1.00 87.44 91 MET A N 1
ATOM 560 C CA . MET A 1 91 ? 3.844 0.252 1.833 1.00 87.44 91 MET A CA 1
ATOM 561 C C . MET A 1 91 ? 4.703 -0.996 1.676 1.00 87.44 91 MET A C 1
ATOM 563 O O . MET A 1 91 ? 5.688 -1.001 0.932 1.00 87.44 91 MET A O 1
ATOM 567 N N . THR A 1 92 ? 4.389 -2.043 2.427 1.00 88.12 92 THR A N 1
ATOM 568 C CA . THR A 1 92 ? 5.143 -3.297 2.407 1.00 88.12 92 THR A CA 1
ATOM 569 C C . THR A 1 92 ? 4.194 -4.482 2.463 1.00 88.12 92 THR A C 1
ATOM 571 O O . THR A 1 92 ? 3.405 -4.582 3.394 1.00 88.12 92 THR A O 1
ATOM 574 N N . ALA A 1 93 ? 4.303 -5.392 1.499 1.00 84.12 93 ALA A N 1
ATOM 575 C CA . ALA A 1 93 ? 3.559 -6.643 1.470 1.00 84.12 93 ALA A CA 1
ATOM 576 C C . ALA A 1 93 ? 4.528 -7.813 1.356 1.00 84.12 93 ALA A C 1
ATOM 578 O O . ALA A 1 93 ? 5.500 -7.779 0.595 1.00 84.12 93 ALA A O 1
ATOM 579 N N . ILE A 1 94 ? 4.271 -8.853 2.139 1.00 84.88 94 ILE A N 1
ATOM 580 C CA . ILE A 1 94 ? 5.103 -10.051 2.185 1.00 84.88 94 ILE A CA 1
ATOM 581 C C . ILE A 1 94 ? 4.202 -11.266 1.995 1.00 84.88 94 ILE A C 1
ATOM 583 O O . ILE A 1 94 ? 3.289 -11.484 2.786 1.00 84.88 94 ILE A O 1
ATOM 587 N N . GLY A 1 95 ? 4.489 -12.084 0.982 1.00 77.06 95 GLY A N 1
ATOM 588 C CA . GLY A 1 95 ? 3.838 -13.377 0.760 1.00 77.06 95 GLY A CA 1
ATOM 589 C C . GLY A 1 95 ? 2.420 -13.309 0.188 1.00 77.06 95 GLY A C 1
ATOM 590 O O . GLY A 1 95 ? 1.702 -14.300 0.263 1.00 77.06 95 GLY A O 1
ATOM 591 N N . ALA A 1 96 ? 2.005 -12.163 -0.352 1.00 76.75 96 ALA A N 1
ATOM 592 C CA . ALA A 1 96 ? 0.671 -11.942 -0.901 1.00 76.75 96 ALA A CA 1
ATOM 593 C C . ALA A 1 96 ? 0.661 -10.735 -1.857 1.00 76.75 96 ALA A C 1
ATOM 595 O O . ALA A 1 96 ? 1.608 -9.941 -1.812 1.00 76.75 96 ALA A O 1
ATOM 596 N N . PRO A 1 97 ? -0.357 -10.607 -2.729 1.00 77.31 97 PRO A N 1
ATOM 597 C CA . PRO A 1 97 ? -0.386 -9.528 -3.704 1.00 77.31 97 PRO A CA 1
ATOM 598 C C . PRO A 1 97 ? -0.577 -8.168 -3.026 1.00 77.31 97 PRO A C 1
ATOM 600 O O . PRO A 1 97 ? -1.260 -8.063 -2.005 1.00 77.31 97 PRO A O 1
ATOM 603 N N . MET A 1 98 ? 0.042 -7.142 -3.607 1.00 79.50 98 MET A N 1
ATOM 604 C CA . MET A 1 98 ? -0.143 -5.743 -3.221 1.00 79.50 98 MET A CA 1
ATOM 605 C C . MET A 1 98 ? -0.751 -4.985 -4.393 1.00 79.50 98 MET A C 1
ATOM 607 O O . MET A 1 98 ? -0.163 -4.999 -5.473 1.00 79.50 98 MET A O 1
ATOM 611 N N . ASP A 1 99 ? -1.862 -4.304 -4.145 1.00 83.44 99 ASP A N 1
ATOM 612 C CA . ASP A 1 99 ? -2.323 -3.173 -4.941 1.00 83.44 99 ASP A CA 1
ATOM 613 C C . ASP A 1 99 ? -1.992 -1.895 -4.164 1.00 83.44 99 ASP A C 1
ATOM 615 O O . ASP A 1 99 ? -2.291 -1.786 -2.971 1.00 83.44 99 ASP A O 1
ATOM 619 N N . ALA A 1 100 ? -1.270 -0.970 -4.790 1.00 75.62 100 ALA A N 1
ATOM 620 C CA . ALA A 1 100 ? -0.876 0.265 -4.137 1.00 75.62 100 ALA A CA 1
ATOM 621 C C . ALA A 1 100 ? -1.030 1.504 -5.027 1.00 75.62 100 ALA A C 1
ATOM 623 O O . ALA A 1 100 ? -0.362 1.674 -6.047 1.00 75.62 100 ALA A O 1
ATOM 624 N N . ALA A 1 101 ? -1.837 2.460 -4.575 1.00 75.25 101 ALA A N 1
ATOM 625 C CA . ALA A 1 101 ? -1.970 3.762 -5.216 1.00 75.25 101 ALA A CA 1
ATOM 626 C C . ALA A 1 101 ? -1.019 4.786 -4.579 1.00 75.25 101 ALA A C 1
ATOM 628 O O . ALA A 1 101 ? -0.931 4.933 -3.361 1.00 75.25 101 ALA A O 1
ATOM 629 N N . GLY A 1 102 ? -0.270 5.516 -5.401 1.00 64.62 102 GLY A N 1
ATOM 630 C CA . GLY A 1 102 ? 0.747 6.453 -4.937 1.00 64.62 102 GLY A CA 1
ATOM 631 C C . GLY A 1 102 ? 0.189 7.765 -4.379 1.00 64.62 102 GLY A C 1
ATOM 632 O O . GLY A 1 102 ? -0.869 8.251 -4.764 1.00 64.62 102 GLY A O 1
ATOM 633 N N . ASP A 1 103 ? 0.979 8.375 -3.497 1.00 66.69 103 ASP A N 1
ATOM 634 C CA . ASP A 1 103 ? 0.652 9.607 -2.774 1.00 66.69 103 ASP A CA 1
ATOM 635 C C . ASP A 1 103 ? 0.717 10.872 -3.649 1.00 66.69 103 ASP A C 1
ATOM 637 O O . ASP A 1 103 ? 1.484 10.969 -4.619 1.00 66.69 103 ASP A O 1
ATOM 641 N N . VAL A 1 104 ? 0.096 11.943 -3.142 1.00 68.31 104 VAL A N 1
ATOM 642 C CA . VAL A 1 104 ? 0.574 13.311 -3.394 1.00 68.31 104 VAL A CA 1
ATOM 643 C C . VAL A 1 104 ? 1.846 13.525 -2.558 1.00 68.31 104 VAL A C 1
ATOM 645 O O . VAL A 1 104 ? 1.805 14.062 -1.449 1.00 68.31 104 VAL A O 1
ATOM 648 N N . GLY A 1 105 ? 2.998 13.046 -3.049 1.00 72.12 105 GLY A N 1
ATOM 649 C CA . GLY A 1 105 ? 4.288 13.244 -2.374 1.00 72.12 105 GLY A CA 1
ATOM 650 C C . GLY A 1 105 ? 5.384 12.216 -2.672 1.00 72.12 105 GLY A C 1
ATOM 651 O O . GLY A 1 105 ? 5.976 12.223 -3.748 1.00 72.12 105 GLY A O 1
ATOM 652 N N . ARG A 1 106 ? 5.795 11.420 -1.682 1.00 78.44 106 ARG A N 1
ATOM 653 C CA . ARG A 1 106 ? 6.883 10.438 -1.815 1.00 78.44 106 ARG A CA 1
ATOM 654 C C . ARG A 1 106 ? 6.464 9.080 -1.273 1.00 78.44 106 ARG A C 1
ATOM 656 O O . ARG A 1 106 ? 6.428 8.911 -0.058 1.00 78.44 106 ARG A O 1
ATOM 663 N N . SER A 1 107 ? 6.301 8.111 -2.162 1.00 79.38 107 SER A N 1
ATOM 664 C CA . SER A 1 107 ? 5.888 6.754 -1.802 1.00 79.38 107 SER A CA 1
ATOM 665 C C . SER A 1 107 ? 7.052 5.774 -1.921 1.00 79.38 107 SER A C 1
ATOM 667 O O . SER A 1 107 ? 7.919 5.901 -2.788 1.00 79.38 107 SER A O 1
ATOM 669 N N . THR A 1 108 ? 7.109 4.792 -1.030 1.00 84.56 108 THR A N 1
ATOM 670 C CA . THR A 1 108 ? 8.015 3.641 -1.136 1.00 84.56 108 THR A CA 1
ATOM 671 C C . THR A 1 108 ? 7.197 2.369 -1.009 1.00 84.56 108 THR A C 1
ATOM 673 O O . THR A 1 108 ? 6.543 2.180 0.007 1.00 84.56 108 THR A O 1
ATOM 676 N N . MET A 1 109 ? 7.225 1.521 -2.030 1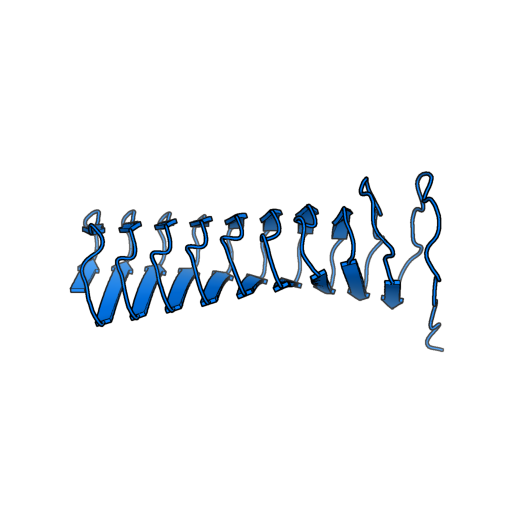.00 81.94 109 MET A N 1
ATOM 677 C CA . MET A 1 109 ? 6.445 0.289 -2.122 1.00 81.94 109 MET A CA 1
ATOM 678 C C . MET A 1 109 ? 7.400 -0.893 -2.203 1.00 81.94 109 MET A C 1
ATOM 680 O O . MET A 1 109 ? 8.375 -0.860 -2.956 1.00 81.94 109 MET A O 1
ATOM 684 N N . THR A 1 110 ? 7.170 -1.912 -1.382 1.00 83.81 110 THR A N 1
ATOM 685 C CA . THR A 1 110 ? 7.977 -3.136 -1.358 1.00 83.81 110 THR A CA 1
ATOM 686 C C . THR A 1 110 ? 7.072 -4.358 -1.340 1.00 83.81 110 THR A C 1
ATOM 688 O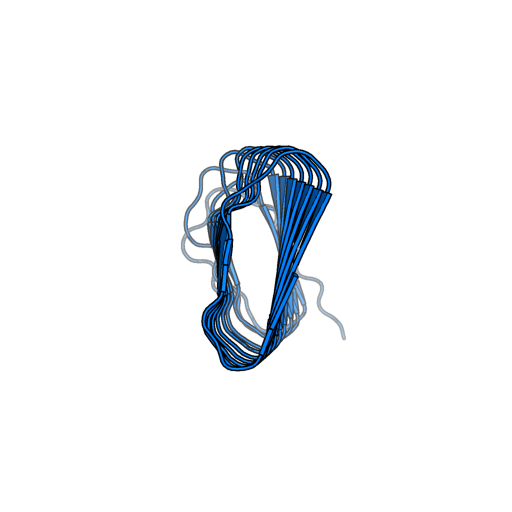 O . THR A 1 110 ? 6.263 -4.489 -0.428 1.00 83.81 110 THR A O 1
ATOM 691 N N . ALA A 1 111 ? 7.227 -5.259 -2.308 1.00 78.19 111 ALA A N 1
ATOM 692 C CA . ALA A 1 111 ? 6.547 -6.550 -2.324 1.00 78.19 111 ALA A CA 1
ATOM 693 C C . ALA A 1 111 ? 7.567 -7.678 -2.390 1.00 78.19 111 ALA A C 1
ATOM 695 O O . ALA A 1 111 ? 8.566 -7.600 -3.112 1.00 78.19 111 ALA A O 1
ATOM 696 N N . VAL A 1 112 ? 7.306 -8.734 -1.629 1.00 79.81 112 VAL A N 1
ATOM 697 C CA . VAL A 1 112 ? 8.149 -9.926 -1.582 1.00 79.81 112 VAL A CA 1
ATOM 698 C C . VAL A 1 112 ? 7.288 -11.163 -1.813 1.00 79.81 112 VAL A C 1
ATOM 700 O O . VAL A 1 112 ? 6.383 -11.444 -1.032 1.00 79.81 112 VAL A O 1
ATOM 703 N N . GLY A 1 113 ? 7.615 -11.927 -2.853 1.00 66.12 113 GLY A N 1
ATOM 704 C CA . GLY A 1 113 ? 7.129 -13.282 -3.102 1.00 66.12 113 GLY A CA 1
ATOM 705 C C . GLY A 1 113 ? 5.892 -13.423 -3.992 1.00 66.12 113 GLY A C 1
ATOM 706 O O . GLY A 1 113 ? 5.613 -14.548 -4.384 1.00 66.12 113 GLY A O 1
ATOM 707 N N . ILE A 1 114 ? 5.154 -12.350 -4.311 1.00 68.75 114 ILE A N 1
ATOM 708 C CA . ILE A 1 114 ? 3.908 -12.372 -5.115 1.00 68.75 114 ILE A CA 1
ATOM 709 C C . ILE A 1 114 ? 3.731 -11.025 -5.863 1.00 68.75 114 ILE A C 1
ATOM 711 O O . ILE A 1 114 ? 4.327 -10.037 -5.420 1.00 68.75 114 ILE A O 1
ATOM 715 N N . PRO A 1 115 ? 3.001 -10.974 -7.006 1.00 66.75 115 PRO A N 1
ATOM 716 C CA . PRO A 1 115 ? 2.721 -9.775 -7.802 1.00 66.75 115 PRO A CA 1
ATOM 717 C C . PRO A 1 115 ? 2.455 -8.487 -7.016 1.00 66.75 115 PRO A C 1
ATOM 719 O O . PRO A 1 115 ? 1.715 -8.488 -6.034 1.00 66.75 115 PRO A O 1
ATOM 722 N N . MET A 1 116 ? 3.013 -7.385 -7.516 1.00 70.94 116 MET A N 1
ATOM 723 C CA . MET A 1 116 ? 2.672 -6.023 -7.114 1.00 70.94 116 MET A CA 1
ATOM 724 C C . MET A 1 116 ? 2.075 -5.279 -8.306 1.00 70.94 116 MET A C 1
ATOM 726 O O . MET A 1 116 ? 2.713 -5.206 -9.358 1.00 70.94 116 MET A O 1
ATOM 730 N N . ASP A 1 117 ? 0.913 -4.669 -8.114 1.00 73.44 117 ASP A N 1
ATOM 731 C CA . ASP A 1 117 ? 0.438 -3.588 -8.968 1.00 73.44 117 ASP A CA 1
ATOM 732 C C . ASP A 1 117 ? 0.555 -2.274 -8.202 1.00 73.44 117 ASP A C 1
ATOM 734 O O . ASP A 1 117 ? 0.245 -2.208 -7.011 1.00 73.44 117 ASP A O 1
ATOM 738 N N . ALA A 1 118 ? 1.076 -1.235 -8.850 1.00 66.62 118 ALA A N 1
ATOM 739 C CA . ALA A 1 118 ? 1.075 0.067 -8.222 1.00 66.62 118 ALA A CA 1
ATOM 740 C C . ALA A 1 118 ? 1.010 1.244 -9.190 1.00 66.62 118 ALA A C 1
ATOM 742 O O . ALA A 1 118 ? 1.843 1.437 -10.077 1.00 66.62 118 ALA A O 1
ATOM 743 N N . ALA A 1 119 ? 0.079 2.150 -8.928 1.00 65.88 119 ALA A N 1
ATOM 744 C CA . ALA A 1 119 ? -0.037 3.396 -9.664 1.00 65.88 119 ALA A CA 1
ATOM 745 C C . ALA A 1 119 ? 0.846 4.475 -9.020 1.00 65.88 119 ALA A C 1
ATOM 747 O O . ALA A 1 119 ? 0.717 4.790 -7.840 1.00 65.88 119 ALA A O 1
ATOM 748 N N . GLY A 1 120 ? 1.750 5.103 -9.775 1.00 58.75 120 GLY A N 1
ATOM 749 C CA . GLY A 1 120 ? 2.458 6.285 -9.283 1.00 58.75 120 GLY A CA 1
ATOM 750 C C . GLY A 1 120 ? 1.502 7.466 -9.136 1.00 58.75 120 GLY A C 1
ATOM 751 O O . GLY A 1 120 ? 0.867 7.872 -10.105 1.00 58.75 120 GLY A O 1
ATOM 752 N N . GLY A 1 121 ? 1.430 8.042 -7.937 1.00 62.12 121 GLY A N 1
ATOM 753 C CA . GLY A 1 121 ? 0.704 9.288 -7.697 1.00 62.12 121 GLY A CA 1
ATOM 754 C C . GLY A 1 121 ? 1.387 10.489 -8.359 1.00 62.12 121 GLY A C 1
ATOM 755 O O . GLY A 1 121 ? 2.376 10.365 -9.085 1.00 62.12 121 GLY A O 1
ATOM 756 N N . THR A 1 122 ? 0.926 11.700 -8.045 1.00 65.31 122 THR A N 1
ATOM 757 C CA . THR A 1 122 ? 1.542 12.957 -8.532 1.00 65.31 122 THR A CA 1
ATOM 758 C C . THR A 1 122 ? 2.954 13.206 -7.965 1.00 65.31 122 THR A C 1
ATOM 760 O O . THR A 1 122 ? 3.617 14.191 -8.301 1.00 65.31 122 THR A O 1
ATOM 763 N N . GLY A 1 123 ? 3.423 12.304 -7.101 1.00 65.62 123 GLY A N 1
ATOM 764 C CA . GLY A 1 123 ? 4.698 12.311 -6.407 1.00 65.62 123 GLY A CA 1
ATOM 765 C C . GLY A 1 123 ? 5.849 11.523 -7.053 1.00 65.62 123 GLY A C 1
ATOM 766 O O . GLY A 1 123 ? 5.810 11.091 -8.200 1.00 65.62 123 GLY A O 1
ATOM 767 N N . ARG A 1 124 ? 6.935 11.353 -6.287 1.00 71.75 124 ARG A N 1
ATOM 768 C CA . ARG A 1 124 ? 8.041 10.431 -6.608 1.00 71.75 124 ARG A CA 1
ATOM 769 C C . ARG A 1 124 ? 7.815 9.105 -5.897 1.00 71.75 124 ARG A C 1
ATOM 771 O O . ARG A 1 124 ? 7.838 9.088 -4.666 1.00 71.75 124 ARG A O 1
ATOM 778 N N . SER A 1 125 ? 7.766 8.016 -6.649 1.00 72.94 125 SER A N 1
ATOM 779 C CA . SER A 1 125 ? 7.615 6.676 -6.081 1.00 72.94 125 SER A CA 1
ATOM 780 C C . SER A 1 125 ? 8.884 5.845 -6.247 1.00 72.94 125 SER A C 1
ATOM 782 O O . SER A 1 125 ? 9.564 5.910 -7.270 1.00 72.94 125 SER A O 1
ATOM 784 N N . THR A 1 126 ? 9.222 5.066 -5.225 1.00 79.00 126 THR A N 1
ATOM 785 C CA . THR A 1 126 ? 10.225 4.001 -5.316 1.00 79.00 126 THR A CA 1
ATOM 786 C C . THR A 1 126 ? 9.521 2.674 -5.108 1.00 79.00 126 THR A C 1
ATOM 788 O O . THR A 1 126 ? 8.818 2.508 -4.118 1.00 79.00 126 THR A O 1
ATOM 791 N N . MET A 1 127 ? 9.731 1.732 -6.012 1.00 76.75 127 MET A N 1
ATOM 792 C CA . MET A 1 127 ? 9.112 0.421 -6.000 1.00 76.75 127 MET A CA 1
ATOM 793 C C . MET A 1 127 ? 10.185 -0.661 -6.012 1.00 76.75 127 MET A C 1
ATOM 795 O O . MET A 1 127 ? 11.131 -0.597 -6.797 1.00 76.75 127 MET A O 1
ATOM 799 N N . THR A 1 128 ? 10.042 -1.644 -5.132 1.00 78.56 128 THR A N 1
ATOM 800 C CA . THR A 1 128 ? 10.909 -2.821 -5.076 1.00 78.56 128 THR A CA 1
ATOM 801 C C . THR A 1 128 ? 10.052 -4.078 -5.046 1.00 78.56 128 THR A C 1
ATOM 803 O O . THR A 1 128 ? 9.238 -4.239 -4.143 1.00 78.56 128 THR A O 1
ATOM 806 N N . ALA A 1 129 ? 10.249 -4.974 -6.004 1.00 71.69 129 ALA A N 1
ATOM 807 C CA . ALA A 1 129 ? 9.615 -6.283 -6.041 1.00 71.69 129 ALA A CA 1
ATOM 808 C C . ALA A 1 129 ? 10.680 -7.382 -5.997 1.00 71.69 129 ALA A C 1
ATOM 810 O O . ALA A 1 129 ? 11.698 -7.322 -6.687 1.00 71.69 129 ALA A O 1
ATOM 811 N N . ILE A 1 130 ? 10.471 -8.393 -5.163 1.00 73.31 130 ILE A N 1
ATOM 812 C CA . ILE A 1 130 ? 11.389 -9.524 -5.022 1.00 73.31 130 ILE A CA 1
ATOM 813 C C . ILE A 1 130 ? 10.596 -10.803 -5.276 1.00 73.31 130 ILE A C 1
ATOM 815 O O . ILE A 1 130 ? 9.652 -11.090 -4.551 1.00 73.31 130 ILE A O 1
ATOM 819 N N . GLY A 1 131 ? 10.986 -11.574 -6.288 1.00 62.75 131 GLY A N 1
ATOM 820 C CA . GLY A 1 131 ? 10.387 -12.856 -6.659 1.00 62.75 131 GLY A CA 1
ATOM 821 C C . GLY A 1 131 ? 9.032 -12.761 -7.361 1.00 62.75 131 GLY A C 1
ATOM 822 O O . GLY A 1 131 ? 8.333 -13.768 -7.417 1.00 62.75 131 GLY A O 1
ATOM 823 N N . ALA A 1 132 ? 8.638 -11.583 -7.853 1.00 58.84 132 ALA A N 1
ATOM 824 C CA . ALA A 1 132 ? 7.326 -11.376 -8.453 1.00 58.84 132 ALA A CA 1
ATOM 825 C C . ALA A 1 132 ? 7.251 -10.216 -9.462 1.00 58.84 132 ALA A C 1
ATOM 827 O O . ALA A 1 132 ? 8.068 -9.290 -9.392 1.00 58.84 132 ALA A O 1
ATOM 828 N N . PRO A 1 133 ? 6.285 -10.264 -10.402 1.00 58.38 133 PRO A N 1
ATOM 829 C CA . PRO A 1 133 ? 6.048 -9.180 -11.342 1.00 58.38 133 PRO A CA 1
ATOM 830 C C . PRO A 1 133 ? 5.626 -7.894 -10.635 1.00 58.38 133 PRO A C 1
ATOM 832 O O . PRO A 1 133 ? 4.952 -7.926 -9.606 1.00 58.38 133 PRO A O 1
ATOM 835 N N . ALA A 1 134 ? 6.050 -6.769 -11.206 1.00 62.03 134 ALA A N 1
ATOM 836 C CA . ALA A 1 134 ? 5.720 -5.430 -10.743 1.00 62.03 134 ALA A CA 1
ATOM 837 C C . ALA A 1 134 ? 5.148 -4.606 -11.901 1.00 62.03 134 ALA A C 1
ATOM 839 O O . ALA A 1 134 ? 5.782 -4.555 -12.958 1.00 62.03 134 ALA A O 1
ATOM 840 N N . GLY A 1 135 ? 3.980 -3.997 -11.669 1.00 60.81 135 GLY A N 1
ATOM 841 C CA . GLY A 1 135 ? 3.293 -3.015 -12.515 1.00 60.81 135 GLY A CA 1
ATOM 842 C C . GLY A 1 135 ? 3.487 -1.594 -11.984 1.00 60.81 135 GLY A C 1
ATOM 843 O O . GLY A 1 135 ? 3.516 -1.406 -10.770 1.00 60.81 135 GLY A O 1
ATOM 844 N N . GLY A 1 136 ? 3.684 -0.587 -12.849 1.00 58.62 136 GLY A N 1
ATOM 845 C CA . GLY A 1 136 ? 4.004 0.768 -12.382 1.00 58.62 136 GLY A CA 1
ATOM 846 C C . GLY A 1 136 ? 3.718 1.935 -13.324 1.00 58.62 136 GLY A C 1
ATOM 847 O O . GLY A 1 136 ? 4.378 2.063 -14.354 1.00 58.62 136 GLY A O 1
ATOM 848 N N . GLY A 1 137 ? 2.877 2.877 -12.883 1.00 56.47 137 GLY A N 1
ATOM 849 C CA . GLY A 1 137 ? 2.689 4.194 -13.517 1.00 56.47 137 GLY A CA 1
ATOM 850 C C . GLY A 1 137 ? 3.513 5.334 -12.879 1.00 56.47 137 GLY A C 1
ATOM 851 O O . GLY A 1 137 ? 4.016 5.218 -11.760 1.00 56.47 137 GLY A O 1
ATOM 852 N N . GLY A 1 138 ? 3.646 6.476 -13.565 1.00 59.47 138 GLY A N 1
ATOM 853 C CA . GLY A 1 138 ? 4.113 7.761 -13.002 1.00 59.47 138 GLY A CA 1
ATOM 854 C C . GLY A 1 138 ? 5.638 7.967 -12.984 1.00 59.47 138 GLY A C 1
ATOM 855 O O . GLY A 1 138 ? 6.370 7.309 -13.713 1.00 59.47 138 GLY A O 1
ATOM 856 N N . ARG A 1 139 ? 6.150 8.926 -12.187 1.00 63.66 139 ARG A N 1
ATOM 857 C CA . ARG A 1 139 ? 7.602 9.189 -12.038 1.00 63.66 139 ARG A CA 1
ATOM 858 C C . ARG A 1 139 ? 8.205 8.265 -10.973 1.00 63.66 139 ARG A C 1
ATOM 860 O O . ARG A 1 139 ? 8.340 8.663 -9.809 1.00 63.66 139 ARG A O 1
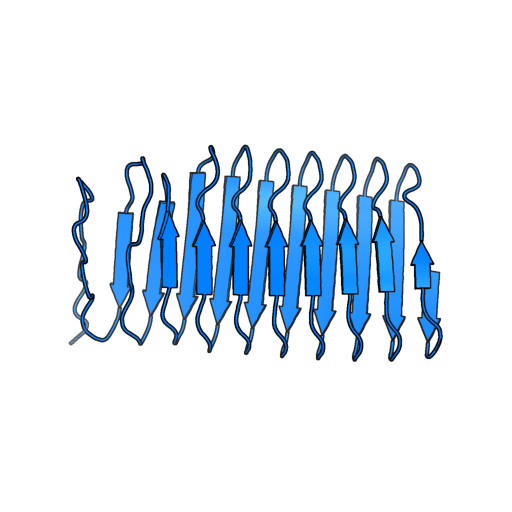ATOM 867 N N . SER A 1 140 ? 8.624 7.073 -11.393 1.00 65.06 140 SER A N 1
ATOM 868 C CA . SER A 1 140 ? 8.930 5.978 -10.468 1.00 65.06 140 SER A CA 1
ATOM 869 C C . SER A 1 140 ? 10.323 5.367 -10.677 1.00 65.06 140 SER A C 1
ATOM 871 O O . SER A 1 140 ? 10.804 5.218 -11.798 1.00 65.06 140 SER A O 1
ATOM 873 N N . THR A 1 141 ? 10.999 4.999 -9.589 1.00 71.69 141 THR A N 1
ATOM 874 C CA . THR A 1 141 ? 12.174 4.114 -9.647 1.00 71.69 141 THR A CA 1
ATOM 875 C C . THR A 1 141 ? 11.724 2.706 -9.293 1.00 71.69 141 THR A C 1
ATOM 877 O O . THR A 1 141 ? 11.286 2.502 -8.166 1.00 71.69 141 THR A O 1
ATOM 880 N N . MET A 1 142 ? 11.853 1.745 -10.205 1.00 70.19 142 MET A N 1
ATOM 881 C CA . MET A 1 142 ? 11.429 0.361 -9.999 1.00 70.19 142 MET A CA 1
ATOM 882 C C . MET A 1 142 ? 12.628 -0.590 -9.992 1.00 70.19 142 MET A C 1
ATOM 884 O O . MET A 1 142 ? 13.497 -0.506 -10.861 1.00 70.19 142 MET A O 1
ATOM 888 N N . THR A 1 143 ? 12.671 -1.491 -9.013 1.00 72.94 143 THR A N 1
ATOM 889 C CA . THR A 1 143 ? 13.651 -2.580 -8.929 1.00 72.94 143 THR A CA 1
ATOM 890 C C . THR A 1 143 ? 12.918 -3.912 -8.820 1.00 72.94 143 THR A C 1
ATOM 892 O O . THR A 1 143 ? 12.166 -4.076 -7.866 1.00 72.94 143 THR A O 1
ATOM 895 N N . ALA A 1 144 ? 13.139 -4.858 -9.739 1.00 66.62 144 ALA A N 1
ATOM 896 C CA . ALA A 1 144 ? 12.699 -6.247 -9.555 1.00 66.62 144 ALA A CA 1
ATOM 897 C C . ALA A 1 144 ? 13.871 -7.218 -9.480 1.00 66.62 144 ALA A C 1
ATOM 899 O O . ALA A 1 144 ? 14.884 -7.046 -10.162 1.00 66.62 144 ALA A O 1
ATOM 900 N N . VAL A 1 145 ? 13.701 -8.271 -8.688 1.00 67.06 145 VAL A N 1
ATOM 901 C CA . VAL A 1 145 ? 14.649 -9.381 -8.579 1.00 67.06 145 VAL A CA 1
ATOM 902 C C . VAL A 1 145 ? 13.895 -10.697 -8.801 1.00 67.06 145 VAL A C 1
ATOM 904 O O . VAL A 1 145 ? 13.067 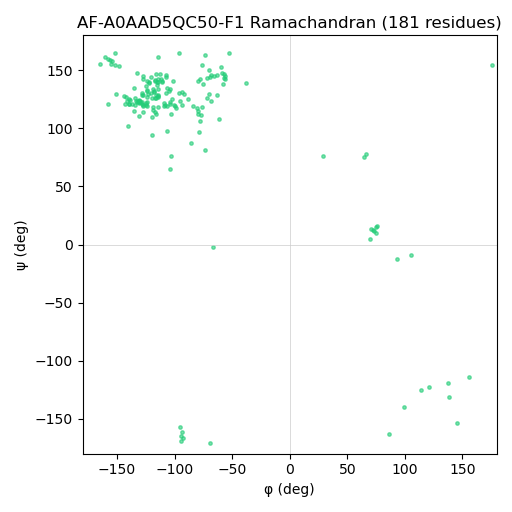-11.039 -7.971 1.00 67.06 145 VAL A O 1
ATOM 907 N N . GLY A 1 146 ? 14.168 -11.446 -9.878 1.00 55.66 146 GLY A N 1
ATOM 908 C CA . GLY A 1 146 ? 13.741 -12.853 -10.033 1.00 55.66 146 GLY A CA 1
ATOM 909 C C . GLY A 1 146 ? 12.582 -13.216 -10.988 1.00 55.66 146 GLY A C 1
ATOM 910 O O . GLY A 1 146 ? 12.414 -14.406 -11.232 1.00 55.66 146 GLY A O 1
ATOM 911 N N . THR A 1 147 ? 11.819 -12.278 -11.565 1.00 56.16 147 THR A N 1
ATOM 912 C CA . THR A 1 147 ? 10.665 -12.562 -12.472 1.00 56.16 147 THR A CA 1
ATOM 913 C C . THR A 1 147 ? 10.433 -11.430 -13.495 1.00 56.16 147 THR A C 1
ATOM 915 O O . THR A 1 147 ? 10.987 -10.344 -13.300 1.00 56.16 147 THR A O 1
ATOM 918 N N . PRO A 1 148 ? 9.640 -11.640 -14.575 1.00 54.12 148 PRO A N 1
ATOM 919 C CA . PRO A 1 148 ? 9.290 -10.586 -15.541 1.00 54.12 148 PRO A CA 1
ATOM 920 C C . PRO A 1 148 ? 8.560 -9.402 -14.889 1.00 54.12 148 PRO A C 1
ATOM 922 O O . PRO A 1 148 ? 7.908 -9.563 -13.864 1.00 54.12 148 PRO A O 1
ATOM 925 N N . MET A 1 149 ? 8.686 -8.216 -15.484 1.00 58.19 149 MET A N 1
ATOM 926 C CA . MET A 1 149 ? 8.138 -6.935 -15.019 1.00 58.19 149 MET A CA 1
ATOM 927 C C . MET A 1 149 ? 7.342 -6.293 -16.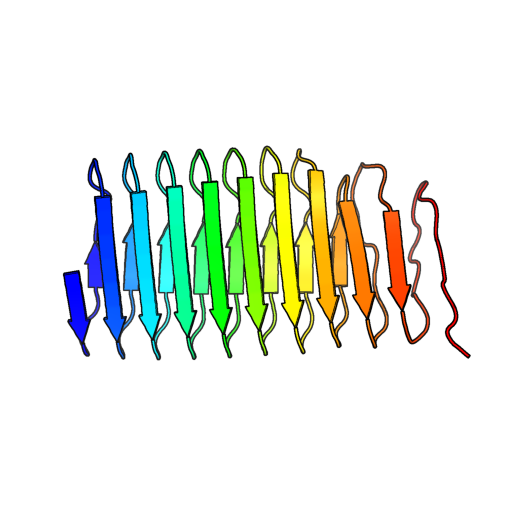160 1.00 58.19 149 MET A C 1
ATOM 929 O O . MET A 1 149 ? 7.772 -6.429 -17.307 1.00 58.19 149 MET A O 1
ATOM 933 N N . ASP A 1 150 ? 6.251 -5.588 -15.842 1.00 57.16 150 ASP A N 1
ATOM 934 C CA . ASP A 1 150 ? 5.395 -4.909 -16.822 1.00 57.16 150 ASP A CA 1
ATOM 935 C C . ASP A 1 150 ? 5.274 -3.411 -16.485 1.00 57.16 150 ASP A C 1
ATOM 937 O O . ASP A 1 150 ? 4.979 -3.017 -15.360 1.00 57.16 150 ASP A O 1
ATOM 941 N N . ALA A 1 151 ? 5.562 -2.533 -17.441 1.00 52.09 151 ALA A N 1
ATOM 942 C CA . ALA A 1 151 ? 5.656 -1.089 -17.216 1.00 52.09 151 ALA A CA 1
ATOM 943 C C . ALA A 1 151 ? 4.416 -0.360 -17.756 1.00 52.09 151 ALA A C 1
ATOM 945 O O . ALA A 1 151 ? 4.502 0.424 -18.701 1.00 52.09 151 ALA A O 1
ATOM 946 N N . GLY A 1 152 ? 3.251 -0.623 -17.170 1.00 46.62 152 GLY A N 1
ATOM 947 C CA . GLY A 1 152 ? 1.995 0.002 -17.584 1.00 46.62 152 GLY A CA 1
ATOM 948 C C . GLY A 1 152 ? 1.830 1.458 -17.123 1.00 46.62 152 GLY A C 1
ATOM 949 O O . GLY A 1 152 ? 1.713 1.736 -15.935 1.00 46.62 152 GLY A O 1
ATOM 950 N N . GLY A 1 153 ? 1.725 2.384 -18.083 1.00 41.94 153 GLY A N 1
ATOM 951 C CA . GLY A 1 153 ? 0.826 3.544 -17.992 1.00 41.94 153 GLY A CA 1
ATOM 952 C C . GLY A 1 153 ? 1.108 4.607 -16.924 1.00 41.94 153 GLY A C 1
ATOM 953 O O . GLY A 1 153 ? 0.346 4.770 -15.975 1.00 41.94 153 GLY A O 1
ATOM 954 N N . GLY A 1 154 ? 2.088 5.486 -17.150 1.00 41.75 154 GLY A N 1
ATOM 955 C CA . GLY A 1 154 ? 1.982 6.815 -16.550 1.00 41.75 154 GLY A CA 1
ATOM 956 C C . GLY A 1 154 ? 2.918 7.877 -17.109 1.00 41.75 154 GLY A C 1
ATOM 957 O O . GLY A 1 154 ? 3.977 7.604 -17.665 1.00 41.75 154 GLY A O 1
ATOM 958 N N . VAL A 1 155 ? 2.491 9.128 -16.956 1.00 38.97 155 VAL A N 1
ATOM 959 C CA . VAL A 1 155 ? 3.218 10.329 -17.377 1.00 38.97 155 VAL A CA 1
ATOM 960 C C . VAL A 1 155 ? 4.317 10.643 -16.360 1.00 38.97 155 VAL A C 1
ATOM 962 O O . VAL A 1 155 ? 4.080 11.258 -15.323 1.00 38.97 155 VAL A O 1
ATOM 965 N N . GLY A 1 156 ? 5.546 10.205 -16.635 1.00 49.38 156 GLY A N 1
ATOM 966 C CA . GLY A 1 156 ? 6.691 10.492 -15.775 1.00 49.38 156 GLY A CA 1
ATOM 967 C C . GLY A 1 156 ? 7.977 9.801 -16.220 1.00 49.38 156 GLY A C 1
ATOM 968 O O . GLY A 1 156 ? 7.961 8.773 -16.880 1.00 49.38 156 GLY A O 1
ATOM 969 N N . ARG A 1 157 ? 9.128 10.383 -15.861 1.00 55.09 157 ARG A N 1
ATOM 970 C CA . ARG A 1 157 ? 10.437 9.771 -16.126 1.00 55.09 157 ARG A CA 1
ATOM 971 C C . ARG A 1 157 ? 10.681 8.662 -15.103 1.00 55.09 157 ARG A C 1
ATOM 973 O O . ARG A 1 157 ? 10.898 8.983 -13.931 1.00 55.09 157 ARG A O 1
ATOM 980 N N . SER A 1 158 ? 10.690 7.415 -15.559 1.00 57.53 158 SER A N 1
ATOM 981 C CA . SER A 1 158 ? 10.931 6.242 -14.716 1.00 57.53 158 SER A CA 1
ATOM 982 C C . SER A 1 158 ? 12.304 5.623 -14.963 1.00 57.53 158 SER A C 1
ATOM 984 O O . SER A 1 158 ? 12.832 5.660 -16.078 1.00 57.53 158 SER A O 1
ATOM 986 N N . THR A 1 159 ? 12.898 5.08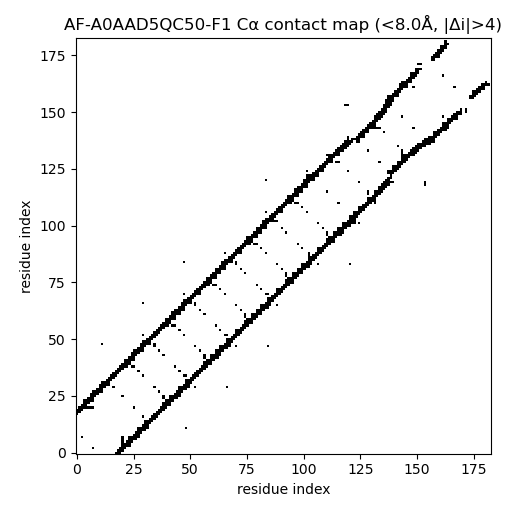6 -13.899 1.00 64.31 159 THR A N 1
ATOM 987 C CA . THR A 1 159 ? 14.139 4.304 -13.965 1.00 64.31 159 THR A CA 1
ATOM 988 C C . THR A 1 159 ? 13.826 2.889 -13.525 1.00 64.31 159 THR A C 1
ATOM 990 O O . THR A 1 159 ? 13.317 2.690 -12.426 1.00 64.31 159 THR A O 1
ATOM 993 N N . MET A 1 160 ? 14.166 1.917 -14.360 1.00 64.38 160 MET A N 1
ATOM 994 C CA . MET A 1 160 ? 13.842 0.517 -14.136 1.00 64.38 160 MET A CA 1
ATOM 995 C C . MET A 1 160 ? 15.119 -0.315 -14.074 1.00 64.38 160 MET A C 1
ATOM 997 O O . MET A 1 160 ? 15.997 -0.184 -14.927 1.00 64.38 160 MET A O 1
ATOM 1001 N N . THR A 1 161 ? 15.229 -1.146 -13.041 1.00 68.06 161 THR A N 1
ATOM 1002 C CA . THR A 1 161 ? 16.316 -2.111 -12.857 1.00 68.06 161 THR A CA 1
ATOM 1003 C C . THR A 1 161 ? 15.696 -3.482 -12.624 1.00 68.06 161 THR A C 1
ATOM 1005 O O . THR A 1 161 ? 14.969 -3.662 -11.653 1.00 68.06 161 THR A O 1
ATOM 1008 N N . ALA A 1 162 ? 15.975 -4.455 -13.488 1.00 61.75 162 ALA A N 1
ATOM 1009 C CA . ALA A 1 162 ? 15.619 -5.848 -13.227 1.00 61.75 162 ALA A CA 1
ATOM 1010 C C . ALA A 1 162 ? 16.885 -6.692 -13.098 1.00 61.75 162 ALA A C 1
ATOM 1012 O O . ALA A 1 162 ? 17.834 -6.537 -13.870 1.00 61.75 162 ALA A O 1
ATOM 1013 N N . VAL A 1 163 ? 16.877 -7.582 -12.113 1.00 64.56 163 VAL A N 1
ATOM 1014 C CA . VAL A 1 163 ? 17.923 -8.565 -11.844 1.00 64.56 163 VAL A CA 1
ATOM 1015 C C . VAL A 1 163 ? 17.262 -9.945 -11.952 1.00 64.56 163 VAL A C 1
ATOM 1017 O O . VAL A 1 163 ? 16.611 -10.392 -11.013 1.00 64.56 163 VAL A O 1
ATOM 1020 N N . GLY A 1 164 ? 17.329 -10.589 -13.125 1.00 60.66 164 GLY A N 1
ATOM 1021 C CA . GLY A 1 164 ? 16.615 -11.849 -13.411 1.00 60.66 164 GLY A CA 1
ATOM 1022 C C . GLY A 1 164 ? 16.111 -11.990 -14.861 1.00 60.66 164 GLY A C 1
ATOM 1023 O O . GLY A 1 164 ? 16.700 -11.411 -15.775 1.00 60.66 164 GLY A O 1
ATOM 1024 N N . THR A 1 165 ? 15.045 -12.786 -15.056 1.00 51.78 165 THR A N 1
ATOM 1025 C CA . THR A 1 165 ? 14.365 -13.132 -16.336 1.00 51.78 165 THR A CA 1
ATOM 1026 C C . THR A 1 165 ? 13.943 -11.911 -17.182 1.00 51.78 165 THR A C 1
ATOM 1028 O O . THR A 1 165 ? 13.928 -10.797 -16.658 1.00 51.78 165 THR A O 1
ATOM 1031 N N . PRO A 1 166 ? 13.610 -12.075 -18.486 1.00 53.59 166 PRO A N 1
ATOM 1032 C CA . PRO A 1 166 ? 13.357 -10.948 -19.396 1.00 53.59 166 PRO A CA 1
ATOM 1033 C C . PRO A 1 166 ? 12.224 -10.006 -18.953 1.00 53.59 166 PRO A C 1
ATOM 1035 O O . PRO A 1 166 ? 11.247 -10.430 -18.343 1.00 53.59 166 PRO A O 1
ATOM 1038 N N . MET A 1 167 ? 12.382 -8.720 -19.286 1.00 57.03 167 MET A N 1
ATOM 1039 C CA . MET A 1 167 ? 11.356 -7.673 -19.174 1.00 57.03 167 MET A CA 1
ATOM 1040 C C . MET A 1 167 ? 10.397 -7.777 -20.371 1.00 57.03 167 MET A C 1
ATOM 1042 O O . MET A 1 167 ? 10.884 -7.987 -21.484 1.00 57.03 167 MET A O 1
ATOM 1046 N N . ASP A 1 168 ? 9.092 -7.572 -20.172 1.00 51.72 168 ASP A N 1
ATOM 1047 C CA . ASP A 1 168 ? 8.150 -7.347 -21.277 1.00 51.72 168 ASP A CA 1
ATOM 1048 C C . ASP A 1 168 ? 7.825 -5.849 -21.337 1.00 51.72 168 ASP A C 1
ATOM 1050 O O . ASP A 1 168 ? 7.288 -5.267 -20.396 1.00 51.72 168 ASP A O 1
ATOM 1054 N N . ALA A 1 169 ? 8.277 -5.182 -22.397 1.00 48.03 169 ALA A N 1
ATOM 1055 C CA . ALA A 1 169 ? 8.194 -3.732 -22.530 1.00 48.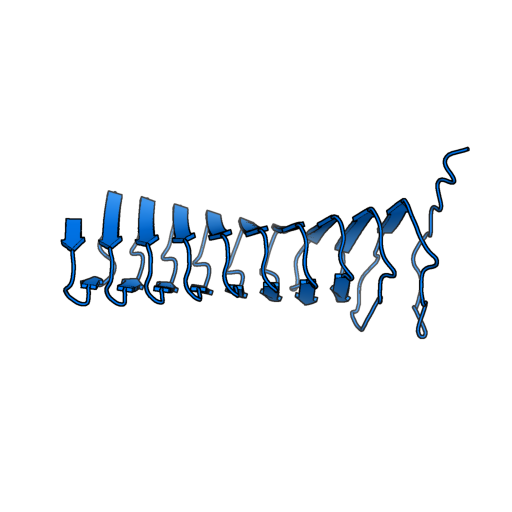03 169 ALA A CA 1
ATOM 1056 C C . ALA A 1 169 ? 7.058 -3.362 -23.488 1.00 48.03 169 ALA A C 1
ATOM 1058 O O . ALA A 1 169 ? 7.294 -2.975 -24.635 1.00 48.03 169 ALA A O 1
ATOM 1059 N N . GLY A 1 170 ? 5.816 -3.457 -23.016 1.00 38.69 170 GLY A N 1
ATOM 1060 C CA . GLY A 1 170 ? 4.672 -2.867 -23.703 1.00 38.69 170 GLY A CA 1
ATOM 1061 C C . GLY A 1 170 ? 4.832 -1.345 -23.805 1.00 38.69 170 GLY A C 1
ATOM 1062 O O . GLY A 1 170 ? 4.758 -0.644 -22.806 1.00 38.69 170 GLY A O 1
ATOM 1063 N N . VAL A 1 171 ? 5.112 -0.844 -25.016 1.00 35.00 171 VAL A N 1
ATOM 1064 C CA . VAL A 1 171 ? 5.082 0.569 -25.467 1.00 35.00 171 VAL A CA 1
ATOM 1065 C C . VAL A 1 171 ? 5.369 1.622 -24.370 1.00 35.00 171 VAL A C 1
ATOM 1067 O O . VAL A 1 171 ? 4.476 2.330 -23.908 1.00 35.00 171 VAL A O 1
ATOM 1070 N N . VAL A 1 172 ? 6.642 1.784 -23.985 1.00 37.78 172 VAL A N 1
ATOM 1071 C CA . VAL A 1 172 ? 7.074 2.781 -22.983 1.00 37.78 172 VAL A CA 1
ATOM 1072 C C . VAL A 1 172 ? 7.657 4.031 -23.649 1.00 37.78 172 VAL A C 1
ATOM 1074 O O . VAL A 1 172 ? 8.701 3.983 -24.302 1.00 37.78 172 VAL A O 1
ATOM 1077 N N . TYR A 1 173 ? 7.037 5.191 -23.415 1.00 35.72 173 TYR A N 1
ATOM 1078 C CA . TYR A 1 173 ? 7.622 6.491 -23.754 1.00 35.72 173 TYR A CA 1
ATOM 1079 C C . TYR A 1 173 ? 8.686 6.901 -22.711 1.00 35.72 173 TYR A C 1
ATOM 1081 O O . TYR A 1 173 ? 8.377 7.345 -21.610 1.00 35.72 173 TYR A O 1
ATOM 1089 N N . CYS A 1 174 ? 9.957 6.818 -23.120 1.00 34.41 174 CYS A N 1
ATOM 1090 C CA . CYS A 1 174 ? 11.124 7.540 -22.585 1.00 34.41 174 CYS A CA 1
ATOM 1091 C C . CYS A 1 174 ? 11.559 7.244 -21.122 1.00 34.41 174 CYS A C 1
ATOM 1093 O O . CYS A 1 174 ? 11.432 8.082 -20.224 1.00 34.41 174 CYS A O 1
ATOM 1095 N N . GLY A 1 175 ? 12.202 6.087 -20.902 1.00 41.72 175 GLY A N 1
ATOM 1096 C CA . GLY A 1 175 ? 12.969 5.752 -19.689 1.00 41.72 175 GLY A CA 1
ATOM 1097 C C . GLY A 1 175 ? 14.343 5.145 -20.021 1.00 41.72 175 GLY A C 1
ATOM 1098 O O . GLY A 1 175 ? 14.496 4.482 -21.043 1.00 41.72 175 GLY A O 1
ATOM 1099 N N . LYS A 1 176 ? 15.369 5.392 -19.189 1.00 47.06 176 LYS A N 1
ATOM 1100 C CA . LYS A 1 176 ? 16.688 4.739 -19.322 1.00 47.06 176 LYS A CA 1
ATOM 1101 C C . LYS A 1 176 ? 16.613 3.346 -18.692 1.00 47.06 176 LYS A C 1
ATOM 1103 O O . LYS A 1 176 ? 16.405 3.248 -17.483 1.00 47.06 176 LYS A O 1
ATOM 1108 N N . PHE A 1 177 ? 16.820 2.303 -19.490 1.00 49.22 177 PHE A N 1
ATOM 1109 C CA . PHE A 1 177 ? 16.864 0.916 -19.027 1.00 49.22 177 PHE A CA 1
ATOM 111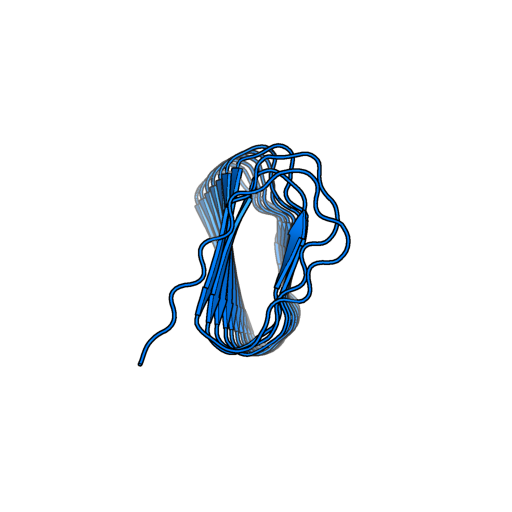0 C C . PHE A 1 177 ? 18.304 0.514 -18.689 1.00 49.22 177 PHE A C 1
ATOM 1112 O O . PHE A 1 177 ? 19.207 0.706 -19.501 1.00 49.22 177 PHE A O 1
ATOM 1119 N N . PHE A 1 178 ? 18.520 -0.046 -17.497 1.00 50.34 178 PHE A N 1
ATOM 1120 C CA . PHE A 1 178 ? 19.787 -0.674 -17.119 1.00 50.34 178 PHE A CA 1
ATOM 1121 C C . PHE A 1 178 ? 19.531 -2.146 -16.791 1.00 50.34 178 PHE A C 1
ATOM 1123 O O . PHE A 1 178 ? 18.917 -2.468 -15.774 1.00 50.34 178 PHE A O 1
ATOM 1130 N N . LYS A 1 179 ? 20.018 -3.040 -17.655 1.00 49.00 179 LYS A N 1
ATOM 1131 C CA . LYS A 1 179 ? 20.102 -4.479 -17.392 1.00 49.00 179 LYS A CA 1
ATOM 1132 C C . LYS A 1 179 ? 21.493 -4.765 -16.832 1.00 49.00 179 LYS A C 1
ATOM 1134 O O . LYS A 1 179 ? 22.490 -4.429 -17.467 1.00 49.00 179 LYS A O 1
ATOM 1139 N N . ARG A 1 180 ? 21.567 -5.303 -15.612 1.00 46.62 180 ARG A N 1
ATOM 1140 C CA . ARG A 1 180 ? 22.821 -5.791 -15.025 1.00 46.62 180 ARG A CA 1
ATOM 1141 C C . ARG A 1 180 ? 22.759 -7.311 -15.040 1.00 46.62 180 ARG A C 1
ATOM 1143 O O . ARG A 1 180 ? 22.115 -7.907 -14.182 1.00 46.62 180 ARG A O 1
ATOM 1150 N N . ASP A 1 181 ? 23.377 -7.910 -16.049 1.00 35.44 181 ASP A N 1
ATOM 1151 C CA . ASP A 1 181 ? 23.528 -9.359 -16.121 1.00 35.44 181 ASP A CA 1
ATOM 1152 C C . ASP A 1 181 ? 24.563 -9.795 -15.073 1.00 35.44 181 ASP A C 1
ATOM 1154 O O . ASP A 1 181 ? 25.661 -9.239 -15.004 1.00 35.44 181 ASP A O 1
ATOM 1158 N N . HIS A 1 182 ? 24.188 -10.738 -14.210 1.00 39.94 182 HIS A N 1
ATOM 1159 C CA . HIS A 1 182 ? 25.113 -11.397 -13.292 1.00 39.94 182 HIS A CA 1
ATOM 1160 C C . HIS A 1 182 ? 25.470 -12.763 -13.889 1.00 39.94 182 HIS A C 1
ATOM 1162 O O . HIS A 1 182 ? 24.572 -13.559 -14.161 1.00 39.94 182 HIS A O 1
ATOM 1168 N N . ASN A 1 183 ? 26.769 -12.948 -14.146 1.00 34.16 183 ASN A N 1
ATOM 1169 C CA . ASN A 1 183 ? 27.418 -14.184 -14.596 1.00 34.16 183 ASN A CA 1
ATOM 1170 C C . ASN A 1 183 ? 27.405 -15.251 -13.498 1.00 34.16 183 ASN A C 1
ATOM 1172 O O . ASN A 1 183 ? 27.687 -14.864 -12.338 1.00 34.16 183 ASN A O 1
#

Nearest PDB structures (foldseek):
  1smp-assembly1_A  TM=4.831E-01  e=1.391E+00  Serratia marcescens
  7rah-assembly1_E  TM=3.150E-01  e=8.185E+00  Bordetella pertussis